Protein AF-A0A9D8F449-F1 (afdb_monomer_lite)

pLDDT: mean 89.24, std 9.9, range [49.12, 98.0]

Sequence (208 aa):
MRAPLDEYAIRKSAREATVVIRERRHVHLGNAKVTLFLAAVVYSVVALGDDPSAIAYGVGVAVFIALSVWHESVIRALVRARGAVAYYDQGAARIEDRWMRGEASGDRFRDRDHPYADDLDIFGPSSLFQLLSGCRTPMGEARLASWLLRASPVAEIRDRQATVAALRGYIDLRERIAVVNAGRRRSIDAVRLIEWAEQGGELPRIGR

Secondary structure (DSSP, 8-state):
---HHHHHHHHHHHHHHHHHHHHHHHHHHHHHHHHHHHHHHHHHHHGGGS---HHHHHHHHHHHHHHHHHHHHHHHHHHHHHHHHHHHHHHHHHHTT--SSSS---GGG--TTSTTTTTTT-SSTT-HHHHH---SSHHHHHHHHHHHHSPPPHHHHHHHHHHHHHHHT-HHHHHHHHTTTTT------HHHHHHHHHT---------

Foldseek 3Di:
DDDLLVVLVVVLVVLVVVLVVLVVVLVVLVVVLVVLVVVVVVLVVVCPVDPRDPVVVVVSVVVNVVSVVVSVVSVLSNLLSVLLNVVSVCVNCLVVVNQQPDFAQLPVLDDPPQPCCVVQQCGDRPHPLSSPDLDPAPVSSVVVSVCSSDPDDPVVVVVVVVVCVVCVPVVVVSSCNSSVCRVPPPRPPVVVVVCVVPVDDPDPPPDD

Structure (mmCIF, N/CA/C/O backbone):
data_AF-A0A9D8F449-F1
#
_entry.id   AF-A0A9D8F449-F1
#
loop_
_atom_site.group_PDB
_atom_site.id
_atom_site.type_symbol
_atom_site.label_atom_id
_atom_site.label_alt_id
_atom_site.label_comp_id
_atom_site.label_asym_id
_atom_site.label_entity_id
_atom_site.label_seq_id
_atom_site.pdbx_PDB_ins_code
_atom_site.Cartn_x
_atom_site.Cartn_y
_atom_site.Cartn_z
_atom_site.occupancy
_atom_site.B_iso_or_equiv
_atom_site.auth_seq_id
_atom_site.auth_comp_id
_atom_site.auth_asym_id
_atom_site.auth_atom_id
_atom_site.pdbx_PDB_model_num
ATOM 1 N N . MET A 1 1 ? -10.808 -24.039 7.128 1.00 62.22 1 MET A N 1
ATOM 2 C CA . MET A 1 1 ? -10.325 -22.690 6.747 1.00 62.22 1 MET A CA 1
ATOM 3 C C . MET A 1 1 ? -8.855 -22.632 7.146 1.00 62.22 1 MET A C 1
ATOM 5 O O . MET A 1 1 ? -8.571 -23.061 8.256 1.00 62.22 1 MET A O 1
ATOM 9 N N . ARG A 1 2 ? -7.927 -22.237 6.262 1.00 75.44 2 ARG A N 1
ATOM 10 C CA . ARG A 1 2 ? -6.497 -22.124 6.630 1.00 75.44 2 ARG A CA 1
ATOM 11 C C . ARG A 1 2 ? -6.311 -21.059 7.713 1.00 75.44 2 ARG A C 1
ATOM 13 O O . ARG A 1 2 ? -7.144 -20.150 7.805 1.00 75.44 2 ARG A O 1
ATOM 20 N N . ALA A 1 3 ? -5.250 -21.160 8.516 1.00 89.94 3 ALA A N 1
ATOM 21 C CA . ALA A 1 3 ? -4.934 -20.100 9.463 1.00 89.94 3 ALA A CA 1
ATOM 22 C C . ALA A 1 3 ? -4.642 -18.797 8.686 1.00 89.94 3 ALA A C 1
ATOM 24 O O . ALA A 1 3 ? -4.048 -18.851 7.605 1.00 89.94 3 ALA A O 1
ATOM 25 N N . PRO A 1 4 ? -5.063 -17.619 9.185 1.00 89.38 4 PRO A N 1
ATOM 26 C CA . PRO A 1 4 ? -4.864 -1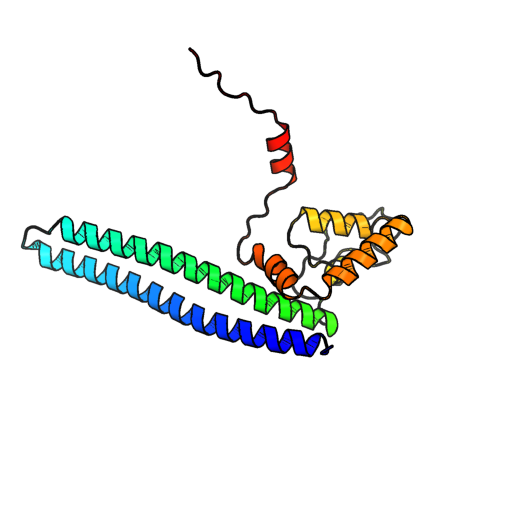6.357 8.470 1.00 89.38 4 PRO A CA 1
ATOM 27 C C . PRO A 1 4 ? -3.400 -16.065 8.116 1.00 89.38 4 PRO A C 1
ATOM 29 O O . PRO A 1 4 ? -3.138 -15.530 7.041 1.00 89.38 4 PRO A O 1
ATOM 32 N N . LEU A 1 5 ? -2.462 -16.447 8.990 1.00 93.69 5 LEU A N 1
ATOM 33 C CA . LEU A 1 5 ? -1.025 -16.274 8.765 1.00 93.69 5 LEU A CA 1
ATOM 34 C C . LEU A 1 5 ? -0.517 -17.113 7.588 1.00 93.69 5 LEU A C 1
ATOM 36 O O . LEU A 1 5 ? 0.197 -16.579 6.742 1.00 93.69 5 LEU A O 1
ATOM 40 N N . ASP A 1 6 ? -0.949 -18.371 7.467 1.00 95.12 6 ASP A N 1
ATOM 41 C CA . ASP A 1 6 ? -0.560 -19.238 6.346 1.00 95.12 6 ASP A CA 1
ATOM 42 C C . ASP A 1 6 ? -1.036 -18.658 5.009 1.00 95.12 6 ASP A C 1
ATOM 44 O O . ASP A 1 6 ? -0.290 -18.592 4.032 1.00 95.12 6 ASP A O 1
ATOM 48 N N . GLU A 1 7 ? -2.288 -18.193 4.968 1.00 94.44 7 GLU A N 1
ATOM 49 C CA . GLU A 1 7 ? -2.865 -17.584 3.769 1.00 94.44 7 GLU A CA 1
ATOM 50 C C . GLU A 1 7 ? -2.142 -16.278 3.398 1.00 94.44 7 GLU A C 1
ATOM 52 O O . GLU A 1 7 ? -1.886 -16.024 2.219 1.00 94.44 7 GLU A O 1
ATOM 57 N N . TYR A 1 8 ? -1.767 -15.460 4.388 1.00 94.94 8 TYR A N 1
ATOM 58 C CA . TYR A 1 8 ? -0.979 -14.247 4.156 1.00 94.94 8 TYR A CA 1
ATOM 59 C C . TYR A 1 8 ? 0.428 -14.574 3.654 1.00 94.94 8 TYR A C 1
ATOM 61 O O . TYR A 1 8 ? 0.877 -13.935 2.706 1.00 94.94 8 TYR A O 1
ATOM 69 N N . ALA A 1 9 ? 1.095 -15.585 4.213 1.00 96.19 9 ALA A N 1
ATOM 70 C CA . ALA A 1 9 ? 2.429 -16.005 3.789 1.00 96.19 9 ALA A CA 1
ATOM 71 C C . ALA A 1 9 ? 2.444 -16.506 2.334 1.00 96.19 9 ALA A C 1
ATOM 73 O O . ALA A 1 9 ? 3.289 -16.090 1.537 1.00 96.19 9 ALA A O 1
ATOM 74 N N . ILE A 1 10 ? 1.469 -17.340 1.953 1.00 96.31 10 ILE A N 1
ATOM 75 C CA . ILE A 1 10 ? 1.323 -17.847 0.577 1.00 96.31 10 ILE A CA 1
ATOM 76 C C . ILE A 1 10 ? 1.080 -16.698 -0.406 1.00 96.31 10 ILE A C 1
ATOM 78 O O . ILE A 1 10 ? 1.682 -16.636 -1.479 1.00 96.31 10 ILE A O 1
ATOM 82 N N . ARG A 1 11 ? 0.191 -15.765 -0.061 1.00 96.50 11 ARG A N 1
ATOM 83 C CA . ARG A 1 11 ? -0.127 -14.643 -0.950 1.00 96.50 11 ARG A CA 1
ATOM 84 C C . ARG A 1 11 ? 1.028 -13.658 -1.047 1.00 96.50 11 ARG A C 1
ATOM 86 O O . ARG A 1 11 ? 1.342 -13.210 -2.149 1.00 96.50 11 ARG A O 1
ATOM 93 N N . LYS A 1 12 ? 1.701 -13.370 0.068 1.00 97.06 12 LYS A N 1
ATOM 94 C CA . LYS A 1 12 ? 2.901 -12.534 0.101 1.00 97.06 12 LYS A CA 1
ATOM 95 C C . LYS A 1 12 ? 3.974 -13.081 -0.841 1.00 97.06 12 LYS A C 1
ATOM 97 O O . LYS A 1 12 ? 4.406 -12.341 -1.721 1.00 97.06 12 LYS A O 1
ATOM 102 N N . SER A 1 13 ? 4.323 -14.365 -0.741 1.00 97.31 13 SER A N 1
ATOM 103 C CA . SER A 1 13 ? 5.359 -14.966 -1.596 1.00 97.31 13 SER A CA 1
ATOM 104 C C . SER A 1 13 ? 5.002 -14.900 -3.089 1.00 97.31 13 SER A C 1
ATOM 106 O O . SER A 1 13 ? 5.844 -14.565 -3.926 1.00 97.31 13 SER A O 1
ATOM 108 N N . ALA A 1 14 ? 3.725 -15.090 -3.445 1.00 96.81 14 ALA A N 1
ATOM 109 C CA . ALA A 1 14 ? 3.250 -14.908 -4.819 1.00 96.81 14 ALA A CA 1
ATOM 110 C C . ALA A 1 14 ? 3.400 -13.452 -5.319 1.00 96.81 14 ALA A C 1
ATOM 112 O O . ALA A 1 14 ? 3.725 -13.205 -6.491 1.00 96.81 14 ALA A O 1
ATOM 113 N N . ARG A 1 15 ? 3.177 -12.459 -4.447 1.00 97.25 15 ARG A N 1
ATOM 114 C CA . ARG A 1 15 ? 3.379 -11.037 -4.774 1.00 97.25 15 ARG A CA 1
ATOM 115 C C . ARG A 1 15 ? 4.858 -10.667 -4.842 1.00 97.25 15 ARG A C 1
ATOM 117 O O . ARG A 1 15 ? 5.223 -9.931 -5.755 1.00 97.25 15 ARG A O 1
ATOM 124 N N . GLU A 1 16 ? 5.712 -11.227 -3.993 1.00 97.75 16 GLU A N 1
ATOM 125 C CA . GLU A 1 16 ? 7.171 -11.059 -4.062 1.00 97.75 16 GLU A CA 1
ATOM 126 C C . GLU A 1 16 ? 7.743 -11.597 -5.379 1.00 97.75 16 GLU A C 1
ATOM 128 O O . GLU A 1 16 ? 8.486 -10.891 -6.063 1.00 97.75 16 GLU A O 1
ATOM 133 N N . ALA A 1 17 ? 7.310 -12.783 -5.821 1.00 97.06 17 ALA A N 1
ATOM 134 C CA . ALA A 1 17 ? 7.678 -13.310 -7.136 1.00 97.06 17 ALA A CA 1
ATOM 135 C C . ALA A 1 17 ? 7.249 -12.361 -8.274 1.00 97.06 17 ALA A C 1
ATOM 137 O O . ALA A 1 17 ? 8.003 -12.105 -9.218 1.00 97.06 17 ALA A O 1
ATOM 138 N N . THR A 1 18 ? 6.056 -11.767 -8.157 1.00 95.88 18 THR A N 1
ATOM 139 C CA . THR A 1 18 ? 5.570 -10.760 -9.114 1.00 95.88 18 THR A CA 1
ATOM 140 C C . THR A 1 18 ? 6.437 -9.498 -9.100 1.00 95.88 18 THR A C 1
ATOM 142 O O . THR A 1 18 ? 6.738 -8.964 -10.169 1.00 95.88 18 THR A O 1
ATOM 145 N N . VAL A 1 19 ? 6.860 -9.025 -7.922 1.00 97.44 19 VAL A N 1
ATOM 146 C CA . VAL A 1 19 ? 7.774 -7.881 -7.774 1.00 97.44 19 VAL A CA 1
ATOM 147 C C . VAL A 1 19 ? 9.081 -8.154 -8.511 1.00 97.44 19 VAL A C 1
ATOM 149 O O . VAL A 1 19 ? 9.451 -7.354 -9.364 1.00 97.44 19 VAL A O 1
ATOM 152 N N . VAL A 1 20 ? 9.716 -9.309 -8.288 1.00 96.81 20 VAL A N 1
ATOM 153 C CA . VAL A 1 20 ? 10.984 -9.677 -8.947 1.00 96.81 20 VAL A CA 1
ATOM 154 C C . VAL A 1 20 ? 10.860 -9.656 -10.475 1.00 96.81 20 VAL A C 1
ATOM 156 O O . VAL A 1 20 ? 11.704 -9.080 -11.164 1.00 96.81 20 VAL A O 1
ATOM 159 N N . ILE A 1 21 ? 9.787 -10.233 -11.028 1.00 95.06 21 ILE A N 1
ATOM 160 C CA . ILE A 1 21 ? 9.551 -10.248 -12.482 1.00 95.06 21 ILE A CA 1
ATOM 161 C C . ILE A 1 21 ? 9.372 -8.823 -13.029 1.00 95.06 21 ILE A C 1
ATOM 163 O O . ILE A 1 21 ? 9.884 -8.489 -14.101 1.00 95.06 21 ILE A O 1
ATOM 167 N N . ARG A 1 22 ? 8.625 -7.971 -12.318 1.00 94.31 22 ARG A N 1
ATOM 168 C CA . ARG A 1 22 ? 8.344 -6.593 -12.748 1.00 94.31 22 ARG A CA 1
ATOM 169 C C . ARG A 1 22 ? 9.559 -5.681 -12.597 1.00 94.31 22 ARG A C 1
ATOM 171 O O . ARG A 1 22 ? 9.743 -4.827 -13.459 1.00 94.31 22 ARG A O 1
ATOM 178 N N . GLU A 1 23 ? 10.401 -5.908 -11.592 1.00 95.00 23 GLU A N 1
ATOM 179 C CA . GLU A 1 23 ? 11.671 -5.204 -11.396 1.00 95.00 23 GLU A CA 1
ATOM 180 C C . GLU A 1 23 ? 12.586 -5.383 -12.606 1.00 95.00 23 GLU A C 1
ATOM 182 O O . GLU A 1 23 ? 13.039 -4.409 -13.202 1.00 95.00 23 GLU A O 1
ATOM 187 N N . ARG A 1 24 ? 12.779 -6.636 -13.045 1.00 93.56 24 ARG A N 1
ATOM 188 C CA . ARG A 1 24 ? 13.608 -6.944 -14.219 1.00 93.56 24 ARG A CA 1
ATOM 189 C C . ARG A 1 24 ? 13.093 -6.226 -15.462 1.00 93.56 24 ARG A C 1
ATOM 191 O O . ARG A 1 24 ? 13.864 -5.597 -16.179 1.00 93.56 24 ARG A O 1
ATOM 198 N N . ARG A 1 25 ? 11.776 -6.258 -15.700 1.00 91.62 25 ARG A N 1
ATOM 199 C CA . ARG A 1 25 ? 11.156 -5.540 -16.829 1.00 91.62 25 ARG A CA 1
ATOM 200 C C . ARG A 1 25 ? 11.350 -4.028 -16.729 1.00 91.62 25 ARG A C 1
ATOM 202 O O . ARG A 1 25 ? 11.620 -3.395 -17.742 1.00 91.62 25 ARG A O 1
ATOM 209 N N . HIS A 1 26 ? 11.218 -3.455 -15.533 1.00 92.81 26 HIS A N 1
ATOM 210 C CA . HIS A 1 26 ? 11.452 -2.032 -15.295 1.00 92.81 26 HIS A CA 1
ATOM 211 C C . HIS A 1 26 ? 12.893 -1.629 -15.645 1.00 92.81 26 HIS A C 1
ATOM 213 O O . HIS A 1 26 ? 13.077 -0.634 -16.347 1.00 92.81 26 HIS A O 1
ATOM 219 N N . VAL A 1 27 ? 13.884 -2.426 -15.229 1.00 92.06 27 VAL A N 1
ATOM 220 C CA . VAL A 1 27 ? 15.307 -2.199 -15.535 1.00 92.06 27 VAL A CA 1
ATOM 221 C C . VAL A 1 27 ? 15.585 -2.349 -17.031 1.00 92.06 27 VAL A C 1
ATOM 223 O O . VAL A 1 27 ? 16.178 -1.459 -17.632 1.00 92.06 27 VAL A O 1
ATOM 226 N N . HIS A 1 28 ? 15.110 -3.424 -17.669 1.00 92.56 28 HIS A N 1
ATOM 227 C CA . HIS A 1 28 ? 15.323 -3.633 -19.105 1.00 92.56 28 HIS A CA 1
ATOM 228 C C . HIS A 1 28 ? 14.689 -2.530 -19.963 1.00 92.56 28 HIS A C 1
ATOM 230 O O . HIS A 1 28 ? 15.323 -2.063 -20.905 1.00 92.56 28 HIS A O 1
ATOM 236 N N . LEU A 1 29 ? 13.477 -2.070 -19.628 1.00 92.81 29 LEU A N 1
ATOM 237 C CA . LEU A 1 29 ? 12.836 -0.953 -20.332 1.00 92.81 29 LEU A CA 1
ATOM 238 C C . LEU A 1 29 ? 13.575 0.372 -20.106 1.00 92.81 29 LEU A C 1
ATOM 240 O O . LEU A 1 29 ? 13.698 1.160 -21.040 1.00 92.81 29 LEU A O 1
ATOM 244 N N . GLY A 1 30 ? 14.100 0.602 -18.899 1.00 89.38 30 GLY A N 1
ATOM 245 C CA . GLY A 1 30 ? 14.966 1.748 -18.616 1.00 89.38 30 GLY A CA 1
ATOM 246 C C . GLY A 1 30 ? 16.225 1.733 -19.485 1.00 89.38 30 GLY A C 1
ATOM 247 O O . GLY A 1 30 ? 16.484 2.696 -20.206 1.00 89.38 30 GLY A O 1
ATOM 248 N N . ASN A 1 31 ? 16.946 0.610 -19.496 1.00 93.50 31 ASN A N 1
ATOM 249 C CA . ASN A 1 31 ? 18.155 0.438 -20.303 1.00 93.50 31 ASN A CA 1
ATOM 250 C C . ASN A 1 31 ? 17.866 0.578 -21.804 1.00 93.50 31 ASN A C 1
ATOM 252 O O . ASN A 1 31 ? 18.611 1.263 -22.493 1.00 93.50 31 ASN A O 1
ATOM 256 N N . ALA A 1 32 ? 16.757 0.021 -22.305 1.00 94.00 32 ALA A N 1
ATOM 257 C CA . ALA A 1 32 ? 16.363 0.154 -23.709 1.00 94.00 32 ALA A CA 1
ATOM 258 C C . ALA A 1 32 ? 16.177 1.621 -24.132 1.00 94.00 32 ALA A C 1
ATOM 260 O O . ALA A 1 32 ? 16.597 2.007 -25.221 1.00 94.00 32 ALA A O 1
ATOM 261 N N . LYS A 1 33 ? 15.600 2.464 -23.263 1.00 91.81 33 LYS A N 1
ATOM 262 C CA . LYS A 1 33 ? 15.471 3.906 -23.526 1.00 91.81 33 LYS A CA 1
ATOM 263 C C . LYS A 1 33 ? 16.825 4.614 -23.556 1.00 91.81 33 LYS A C 1
ATOM 265 O O . LYS A 1 33 ? 17.023 5.479 -24.403 1.00 91.81 33 LYS A O 1
ATOM 270 N N . VAL A 1 34 ? 17.745 4.250 -22.660 1.00 93.56 34 VAL A N 1
ATOM 271 C CA . VAL A 1 34 ? 19.113 4.797 -22.648 1.00 93.56 34 VAL A CA 1
ATOM 272 C C . VAL A 1 34 ? 19.860 4.393 -23.917 1.00 93.56 34 VAL A C 1
ATOM 274 O O . VAL A 1 34 ? 20.437 5.250 -24.576 1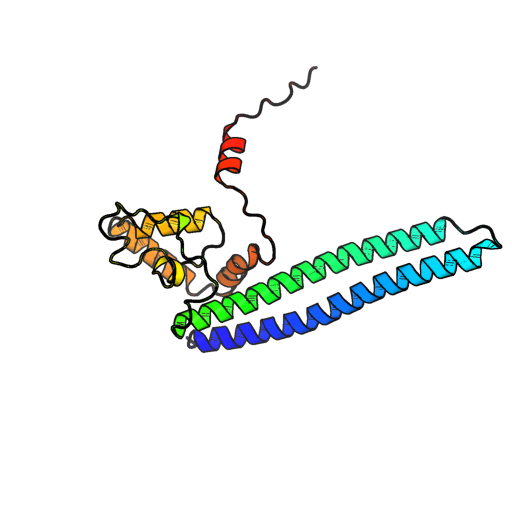.00 93.56 34 VAL A O 1
ATOM 277 N N . THR A 1 35 ? 19.791 3.120 -24.315 1.00 95.56 35 THR A N 1
ATOM 278 C CA . THR A 1 35 ? 20.391 2.637 -25.566 1.00 95.56 35 THR A CA 1
ATOM 279 C C . THR A 1 35 ? 19.818 3.362 -26.781 1.00 95.56 35 THR A C 1
ATOM 281 O O . THR A 1 35 ? 20.584 3.781 -27.641 1.00 95.56 35 THR A O 1
ATOM 284 N N . LEU A 1 36 ? 18.497 3.571 -26.839 1.00 94.69 36 LEU A N 1
ATOM 285 C CA . LEU A 1 36 ? 17.857 4.322 -27.922 1.00 94.69 36 LEU A CA 1
ATOM 286 C C . LEU A 1 36 ? 18.338 5.780 -27.975 1.00 94.69 36 LEU A C 1
ATOM 288 O O . LEU A 1 36 ? 18.607 6.294 -29.056 1.00 94.69 36 LEU A O 1
ATOM 292 N N . PHE A 1 37 ? 18.479 6.432 -26.819 1.00 93.44 37 PHE A N 1
ATOM 293 C CA . PHE A 1 37 ? 19.005 7.794 -26.739 1.00 93.44 37 PHE A CA 1
ATOM 294 C C . PHE A 1 37 ? 20.462 7.871 -27.216 1.00 93.44 37 PHE A C 1
ATOM 296 O O . PHE A 1 37 ? 20.794 8.720 -28.037 1.00 93.44 37 PHE A O 1
ATOM 303 N N . LEU A 1 38 ? 21.320 6.950 -26.767 1.00 95.94 38 LEU A N 1
ATOM 304 C CA . LEU A 1 38 ? 22.715 6.881 -27.212 1.00 95.94 38 LEU A CA 1
ATOM 305 C C . LEU A 1 38 ? 22.821 6.597 -28.716 1.00 95.94 38 LEU A C 1
ATOM 307 O O . LEU A 1 38 ? 23.616 7.234 -29.399 1.00 95.94 38 LEU A O 1
ATOM 311 N N . ALA A 1 39 ? 21.992 5.695 -29.245 1.00 94.31 39 ALA A N 1
ATOM 312 C CA . ALA A 1 39 ? 21.936 5.409 -30.675 1.00 94.31 39 ALA A CA 1
ATOM 313 C C . ALA A 1 39 ? 21.515 6.642 -31.490 1.00 94.31 39 ALA A C 1
ATOM 315 O O . ALA A 1 39 ? 22.101 6.904 -32.538 1.00 94.31 39 ALA A O 1
ATOM 316 N N . ALA A 1 40 ? 20.554 7.430 -30.992 1.00 92.19 40 ALA A N 1
ATOM 317 C CA . ALA A 1 40 ? 20.154 8.684 -31.625 1.00 92.19 40 ALA A CA 1
ATOM 318 C C . ALA A 1 40 ? 21.306 9.703 -31.654 1.00 92.19 40 ALA A C 1
ATOM 320 O O . ALA A 1 40 ? 21.538 10.310 -32.692 1.00 92.19 40 ALA A O 1
ATOM 321 N N . VAL A 1 41 ? 22.072 9.835 -30.564 1.00 93.56 41 VAL A N 1
ATOM 322 C CA . VAL A 1 41 ? 23.255 10.717 -30.514 1.00 93.56 41 VAL A CA 1
ATOM 323 C C . VAL A 1 41 ? 24.330 10.269 -31.507 1.00 93.56 41 VAL A C 1
ATOM 325 O O . VAL A 1 41 ? 24.857 11.095 -32.247 1.00 93.56 41 VAL A O 1
ATOM 328 N N . VAL A 1 42 ? 24.638 8.969 -31.562 1.00 93.62 42 VAL A N 1
ATOM 329 C CA . VAL A 1 42 ? 25.615 8.422 -32.521 1.00 93.62 42 VAL A CA 1
ATOM 330 C C . VAL A 1 42 ? 25.164 8.677 -33.959 1.00 93.62 42 VAL A C 1
ATOM 332 O O . VAL A 1 42 ? 25.965 9.137 -34.770 1.00 93.62 42 VAL A O 1
ATOM 335 N N . TYR A 1 43 ? 23.884 8.440 -34.265 1.00 91.44 43 TYR A N 1
ATOM 336 C CA . TYR A 1 43 ? 23.310 8.745 -35.575 1.00 91.44 43 TYR A CA 1
ATOM 337 C C . TYR A 1 43 ? 23.469 10.227 -35.930 1.00 91.44 43 TYR A C 1
ATOM 339 O O . TYR A 1 43 ? 23.928 10.537 -37.026 1.00 91.44 43 TYR A O 1
ATOM 347 N N . SER A 1 44 ? 23.167 11.136 -34.996 1.00 87.81 44 SER A N 1
ATOM 348 C CA . SER A 1 44 ? 23.341 12.575 -35.204 1.00 87.81 44 SER A CA 1
ATOM 349 C C . SER A 1 44 ? 24.788 12.957 -35.512 1.00 87.81 44 SER A C 1
ATOM 351 O O . SER A 1 44 ? 24.996 13.775 -36.395 1.00 87.81 44 SER A O 1
ATOM 353 N N . VAL A 1 45 ? 25.777 12.368 -34.825 1.00 90.75 45 VAL A N 1
ATOM 354 C CA . VAL A 1 45 ? 27.206 12.656 -35.055 1.00 90.75 45 VAL A CA 1
ATOM 355 C C . VAL A 1 45 ? 27.676 12.145 -36.417 1.00 90.75 45 VAL A C 1
ATOM 357 O O . VAL A 1 45 ? 28.365 12.868 -37.128 1.00 90.75 45 VAL A O 1
ATOM 360 N N . VAL A 1 46 ? 27.300 10.919 -36.796 1.00 89.56 46 VAL A N 1
ATOM 361 C CA . VAL A 1 46 ? 27.672 10.339 -38.101 1.00 89.56 46 VAL A CA 1
ATOM 362 C C . VAL A 1 46 ? 27.028 11.117 -39.247 1.00 89.56 46 VAL A C 1
ATOM 364 O O . VAL A 1 46 ? 27.673 11.365 -40.260 1.00 89.56 46 VAL A O 1
ATOM 367 N N . ALA A 1 47 ? 25.784 11.556 -39.064 1.00 88.00 47 ALA A N 1
ATOM 368 C CA . ALA A 1 47 ? 25.051 12.311 -40.067 1.00 88.00 47 ALA A CA 1
ATOM 369 C C . ALA A 1 47 ? 25.479 13.786 -40.177 1.00 88.00 47 ALA A C 1
ATOM 371 O O . ALA A 1 47 ? 24.918 14.489 -40.999 1.00 88.00 47 ALA A O 1
ATOM 372 N N . LEU A 1 48 ? 26.459 14.282 -39.404 1.00 82.38 48 LEU A N 1
ATOM 373 C CA . LEU A 1 48 ? 26.964 15.661 -39.557 1.00 82.38 48 LEU A CA 1
ATOM 374 C C . LEU A 1 48 ? 27.619 15.920 -40.927 1.00 82.38 48 LEU A C 1
ATOM 376 O O . LEU A 1 48 ? 27.784 17.078 -41.303 1.00 82.38 48 LEU A O 1
ATOM 380 N N . GLY A 1 49 ? 28.022 14.863 -41.642 1.00 79.12 49 GLY A N 1
ATOM 381 C CA . GLY A 1 49 ? 28.584 14.943 -42.994 1.00 79.12 49 GLY A CA 1
ATOM 382 C C . GLY A 1 49 ? 27.570 14.778 -44.134 1.00 79.12 49 GLY A C 1
ATOM 383 O O . GLY A 1 49 ? 27.946 14.999 -45.279 1.00 79.12 49 GLY A O 1
ATOM 384 N N . ASP A 1 50 ? 26.320 14.419 -43.826 1.00 82.31 50 ASP A N 1
ATOM 385 C CA . ASP A 1 50 ? 25.232 14.141 -44.777 1.00 82.31 50 ASP A CA 1
ATOM 386 C C . ASP A 1 50 ? 23.964 14.936 -44.386 1.00 82.31 50 ASP A C 1
ATOM 388 O O . ASP A 1 50 ? 23.940 15.615 -43.363 1.00 82.31 50 ASP A O 1
ATOM 392 N N . ASP A 1 51 ? 22.877 14.847 -45.164 1.00 81.38 51 ASP A N 1
ATOM 393 C CA . ASP A 1 51 ? 21.566 15.377 -44.752 1.00 81.38 51 ASP A CA 1
ATOM 394 C C . ASP A 1 51 ? 20.837 14.365 -43.840 1.00 81.38 51 ASP A C 1
ATOM 396 O O . ASP A 1 51 ? 20.393 13.306 -44.306 1.00 81.38 51 ASP A O 1
ATOM 400 N N . PRO A 1 52 ? 20.673 14.641 -42.530 1.00 82.00 52 PRO A N 1
ATOM 401 C CA . PRO A 1 52 ? 20.045 13.697 -41.617 1.00 82.00 52 PRO A CA 1
ATOM 402 C C . PRO A 1 52 ? 18.549 13.533 -41.911 1.00 82.00 52 PRO A C 1
ATOM 404 O O . PRO A 1 52 ? 17.795 14.496 -42.066 1.00 82.00 52 PRO A O 1
ATOM 407 N N . SER A 1 53 ? 18.075 12.287 -41.916 1.00 88.38 53 SER A N 1
ATOM 408 C CA . SER A 1 53 ? 16.686 11.997 -42.276 1.00 88.38 53 SER A CA 1
ATOM 409 C C . SER A 1 53 ? 15.706 12.364 -41.151 1.00 88.38 53 SER A C 1
ATOM 411 O O . SER A 1 53 ? 15.737 11.808 -40.049 1.00 88.38 53 SER A O 1
ATOM 413 N N . ALA A 1 54 ? 14.762 13.263 -41.442 1.00 88.94 54 ALA A N 1
ATOM 414 C CA . ALA A 1 54 ? 13.705 13.645 -40.498 1.00 88.94 54 ALA A CA 1
ATOM 415 C C . ALA A 1 54 ? 12.821 12.449 -40.085 1.00 88.94 54 ALA A C 1
ATOM 417 O O . ALA A 1 54 ? 12.353 12.372 -38.947 1.00 88.94 54 ALA A O 1
ATOM 418 N N . ILE A 1 55 ? 12.635 11.481 -40.991 1.00 91.56 55 ILE A N 1
ATOM 419 C CA . ILE A 1 55 ? 11.858 10.260 -40.737 1.00 91.56 55 ILE A CA 1
ATOM 420 C C . ILE A 1 55 ? 12.525 9.400 -39.653 1.00 91.56 55 ILE A C 1
ATOM 422 O O . ILE A 1 55 ? 11.822 8.914 -38.767 1.00 91.56 55 ILE A O 1
ATOM 426 N N . ALA A 1 56 ? 13.856 9.242 -39.660 1.00 90.06 5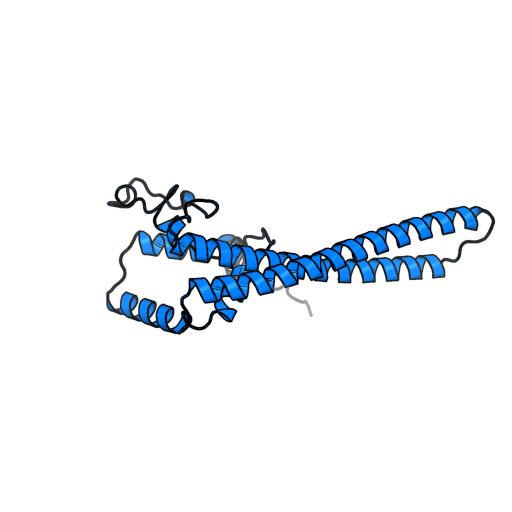6 ALA A N 1
ATOM 427 C CA . ALA A 1 56 ? 14.549 8.446 -38.643 1.00 90.06 56 ALA A CA 1
ATOM 428 C C . ALA A 1 56 ? 14.384 9.040 -37.238 1.00 90.06 56 ALA A C 1
ATOM 430 O O . ALA A 1 56 ? 14.088 8.305 -36.292 1.00 90.06 56 ALA A O 1
ATOM 431 N N . TYR A 1 57 ? 14.488 10.366 -37.100 1.00 91.50 57 TYR A N 1
ATOM 432 C CA . TYR A 1 57 ? 14.203 11.034 -35.828 1.00 91.50 57 TYR A CA 1
ATOM 433 C C . TYR A 1 57 ? 12.744 10.856 -35.405 1.00 91.50 57 TYR A C 1
ATOM 435 O O . TYR A 1 57 ? 12.484 10.534 -34.245 1.00 91.50 57 TYR A O 1
ATOM 443 N N . GLY A 1 58 ? 11.795 10.994 -36.338 1.00 93.25 58 GLY A N 1
ATOM 444 C CA . GLY A 1 58 ? 10.375 10.762 -36.071 1.00 93.25 58 GLY A CA 1
ATOM 445 C C . GLY A 1 58 ? 10.096 9.353 -35.537 1.00 93.25 58 GLY A C 1
ATOM 446 O O . GLY A 1 58 ? 9.416 9.198 -34.521 1.00 93.25 58 GLY A O 1
ATOM 447 N N . VAL A 1 59 ? 10.683 8.326 -36.160 1.00 95.31 59 VAL A N 1
ATOM 448 C CA . VAL A 1 59 ? 10.583 6.930 -35.700 1.00 95.31 59 VAL A CA 1
ATOM 449 C C . VAL A 1 59 ? 11.228 6.756 -34.325 1.00 95.31 59 VAL A C 1
ATOM 451 O O . VAL A 1 59 ? 10.615 6.162 -33.439 1.00 95.31 59 VAL A O 1
ATOM 454 N N . GLY A 1 60 ? 12.425 7.308 -34.103 1.00 94.19 60 GLY A N 1
ATOM 455 C CA . GLY A 1 60 ? 13.107 7.243 -32.809 1.00 94.19 60 GLY A CA 1
ATOM 456 C C . GLY A 1 60 ? 12.277 7.855 -31.677 1.00 94.19 60 GLY A C 1
ATOM 457 O O . GLY A 1 60 ? 12.108 7.234 -30.625 1.00 94.19 60 GLY A O 1
ATOM 458 N N . VAL A 1 61 ? 11.681 9.027 -31.914 1.00 94.94 61 VAL A N 1
ATOM 459 C CA . VAL A 1 61 ? 10.770 9.685 -30.966 1.00 94.94 61 VAL A CA 1
ATOM 460 C C . VAL A 1 61 ? 9.528 8.829 -30.714 1.00 94.94 61 VAL A C 1
ATOM 462 O O . VAL A 1 61 ? 9.159 8.621 -29.557 1.00 94.94 61 VAL A O 1
ATOM 465 N N . ALA A 1 62 ? 8.906 8.27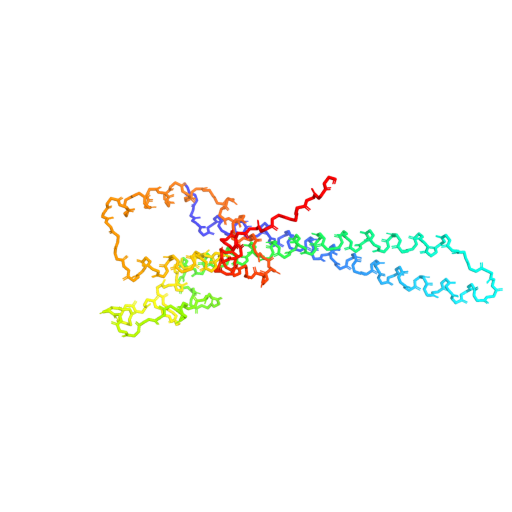6 -31.759 1.00 96.12 62 ALA A N 1
ATOM 466 C CA . ALA A 1 62 ? 7.731 7.416 -31.614 1.00 96.12 62 ALA A CA 1
ATOM 467 C C . ALA A 1 62 ? 8.033 6.160 -30.776 1.00 96.12 62 ALA A C 1
ATOM 469 O O . ALA A 1 62 ? 7.287 5.836 -29.847 1.00 96.12 62 ALA A O 1
ATOM 470 N N . VAL A 1 63 ? 9.162 5.491 -31.038 1.00 96.25 63 VAL A N 1
ATOM 471 C CA . VAL A 1 63 ? 9.625 4.335 -30.253 1.00 96.25 63 VAL A CA 1
ATOM 472 C C . VAL A 1 63 ? 9.908 4.742 -28.807 1.00 96.25 63 VAL A C 1
ATOM 474 O O . VAL A 1 63 ? 9.491 4.045 -27.880 1.00 96.25 63 VAL A O 1
ATOM 477 N N . PHE A 1 64 ? 10.553 5.889 -28.580 1.00 94.56 64 PHE A N 1
ATOM 478 C CA . PHE A 1 64 ? 10.823 6.390 -27.233 1.00 94.56 64 PHE A CA 1
ATOM 479 C C . PHE A 1 64 ? 9.534 6.661 -26.444 1.00 94.56 64 PHE A C 1
ATOM 481 O O . PHE A 1 64 ? 9.443 6.304 -25.263 1.00 94.56 64 PHE A O 1
ATOM 488 N N . ILE A 1 65 ? 8.523 7.261 -27.078 1.00 95.94 65 ILE A N 1
ATOM 489 C CA . ILE A 1 65 ? 7.211 7.502 -26.465 1.00 95.94 65 ILE A CA 1
ATOM 490 C C . ILE A 1 65 ? 6.534 6.169 -26.131 1.00 95.94 65 ILE A C 1
ATOM 492 O O . ILE A 1 65 ? 6.102 5.980 -24.992 1.00 95.94 65 ILE A O 1
ATOM 496 N N . ALA A 1 66 ? 6.501 5.218 -27.069 1.00 95.88 66 ALA A N 1
ATOM 497 C CA . ALA A 1 66 ? 5.913 3.898 -26.846 1.00 95.88 66 ALA A CA 1
ATOM 498 C C . ALA A 1 66 ? 6.583 3.161 -25.670 1.00 95.88 66 ALA A C 1
ATOM 500 O O . ALA A 1 66 ? 5.898 2.681 -24.761 1.00 95.88 66 ALA A O 1
ATOM 501 N N . LEU A 1 67 ? 7.922 3.150 -25.627 1.00 94.94 67 LEU A N 1
ATOM 502 C CA . LEU A 1 67 ? 8.691 2.596 -24.509 1.00 94.94 67 LEU A CA 1
ATOM 503 C C . LEU A 1 67 ? 8.381 3.313 -23.193 1.00 94.94 67 LEU A C 1
ATOM 505 O O . LEU A 1 67 ? 8.245 2.659 -22.162 1.00 94.94 67 LEU A O 1
ATOM 509 N N . SER A 1 68 ? 8.233 4.639 -23.210 1.00 93.00 68 SER A N 1
ATOM 510 C CA . SER A 1 68 ? 7.912 5.432 -22.018 1.00 93.00 68 SER A CA 1
ATOM 511 C C . SER A 1 68 ? 6.532 5.093 -21.455 1.00 93.00 68 SER A C 1
ATOM 513 O O . SER A 1 68 ? 6.405 4.855 -20.255 1.00 93.00 68 SER A O 1
ATOM 515 N N . VAL A 1 69 ? 5.507 5.011 -22.307 1.00 95.00 69 VAL A N 1
ATOM 516 C CA . VAL A 1 69 ? 4.143 4.645 -21.895 1.00 95.00 69 VAL A CA 1
ATOM 517 C C . VAL A 1 69 ? 4.107 3.217 -21.345 1.00 95.00 69 VAL A C 1
ATOM 519 O O . VAL A 1 69 ? 3.486 2.962 -20.305 1.00 95.00 69 VAL A O 1
ATOM 522 N N . TRP A 1 70 ? 4.811 2.285 -21.995 1.00 94.75 70 TRP A N 1
ATOM 523 C CA . TRP A 1 70 ? 4.914 0.913 -21.508 1.00 94.75 70 TRP A CA 1
ATOM 524 C C . TRP A 1 70 ? 5.645 0.846 -20.162 1.00 94.75 70 TRP A C 1
ATOM 526 O O . TRP A 1 70 ? 5.139 0.230 -19.219 1.00 94.75 70 TRP A O 1
ATOM 536 N N . HIS A 1 71 ? 6.781 1.530 -20.024 1.00 94.62 71 HIS A N 1
ATOM 537 C CA . HIS A 1 71 ? 7.561 1.590 -18.786 1.00 94.62 71 HIS A CA 1
ATOM 538 C C . HIS A 1 71 ? 6.734 2.104 -17.610 1.00 94.62 71 HIS A C 1
ATOM 540 O O . HIS A 1 71 ? 6.719 1.473 -16.555 1.00 94.62 71 HIS A O 1
ATOM 546 N N . GLU A 1 72 ? 5.953 3.160 -17.823 1.00 92.25 72 GLU A N 1
ATOM 547 C CA . GLU A 1 72 ? 5.059 3.747 -16.820 1.00 92.25 72 GLU A CA 1
ATOM 548 C C . GLU A 1 72 ? 3.994 2.728 -16.363 1.00 92.25 72 GLU A C 1
ATOM 550 O O . GLU A 1 72 ? 3.701 2.581 -15.176 1.00 92.25 72 GLU A O 1
ATOM 555 N N . SER A 1 73 ? 3.457 1.917 -17.281 1.00 92.25 73 SER A N 1
ATOM 556 C CA . SER A 1 73 ? 2.530 0.835 -16.913 1.00 92.25 73 SER A CA 1
ATOM 557 C C . SER A 1 73 ? 3.195 -0.284 -16.094 1.00 92.25 73 SER A C 1
ATOM 559 O O . SER A 1 73 ? 2.574 -0.824 -15.171 1.00 92.25 73 SER A O 1
ATOM 561 N N . VAL A 1 74 ? 4.462 -0.611 -16.386 1.00 94.50 74 VAL A N 1
ATOM 562 C CA . VAL A 1 74 ? 5.255 -1.586 -15.622 1.00 94.50 74 VAL A CA 1
ATOM 563 C C . VAL A 1 74 ? 5.567 -1.050 -14.229 1.00 94.50 74 VAL A C 1
ATOM 565 O O . VAL A 1 74 ? 5.376 -1.787 -13.263 1.00 94.50 74 VAL A O 1
ATOM 568 N N . ILE A 1 75 ? 5.947 0.225 -14.109 1.00 93.25 75 ILE A N 1
ATOM 569 C CA . ILE A 1 75 ? 6.185 0.903 -12.827 1.00 93.25 75 ILE A CA 1
ATOM 570 C C . ILE A 1 75 ? 4.920 0.870 -11.971 1.00 93.25 75 ILE A C 1
ATOM 572 O O . ILE A 1 75 ? 4.962 0.418 -10.828 1.00 93.25 75 ILE A O 1
ATOM 576 N N . ARG A 1 76 ? 3.760 1.245 -12.524 1.00 92.31 76 ARG A N 1
ATOM 577 C CA . ARG A 1 76 ? 2.484 1.175 -11.790 1.00 92.31 76 ARG A CA 1
ATOM 578 C C . ARG A 1 76 ? 2.144 -0.240 -11.327 1.00 92.31 76 ARG A C 1
ATOM 580 O O . ARG A 1 76 ? 1.621 -0.428 -10.231 1.00 92.31 76 ARG A O 1
ATOM 587 N N . ALA A 1 77 ? 2.412 -1.252 -12.151 1.00 93.12 77 ALA A N 1
ATOM 588 C CA . ALA A 1 77 ? 2.202 -2.645 -11.765 1.00 93.12 77 ALA A CA 1
ATOM 589 C C . ALA A 1 77 ? 3.161 -3.087 -10.647 1.00 93.12 77 ALA A C 1
ATOM 591 O O . ALA A 1 77 ? 2.720 -3.742 -9.704 1.00 93.12 77 ALA A O 1
ATOM 592 N N . LEU A 1 78 ? 4.434 -2.695 -10.727 1.00 95.31 78 LEU A N 1
ATOM 593 C CA . LEU A 1 78 ? 5.453 -2.966 -9.716 1.00 95.31 78 LEU A CA 1
ATOM 594 C C . LEU A 1 78 ? 5.093 -2.331 -8.369 1.00 95.31 78 LEU A C 1
ATOM 596 O O . LEU A 1 78 ? 5.097 -3.004 -7.343 1.00 95.31 78 LEU A O 1
ATOM 600 N N . VAL A 1 79 ? 4.715 -1.054 -8.382 1.00 94.62 79 VAL A N 1
ATOM 601 C CA . VAL A 1 79 ? 4.286 -0.310 -7.194 1.00 94.62 79 VAL A CA 1
ATOM 602 C C . VAL A 1 79 ? 3.083 -0.976 -6.521 1.00 94.62 79 VAL A C 1
ATOM 604 O O . VAL A 1 79 ? 3.086 -1.146 -5.304 1.00 94.62 79 VAL A O 1
ATOM 607 N N . ARG A 1 80 ? 2.076 -1.412 -7.292 1.00 94.44 80 ARG A N 1
ATOM 608 C CA . ARG A 1 80 ? 0.928 -2.157 -6.744 1.00 94.44 80 ARG A CA 1
ATOM 609 C C . ARG A 1 80 ? 1.337 -3.499 -6.140 1.00 94.44 80 ARG A C 1
ATOM 611 O O . ARG A 1 80 ? 0.843 -3.842 -5.073 1.00 94.44 80 ARG A O 1
ATOM 618 N N . ALA A 1 81 ? 2.245 -4.232 -6.785 1.00 95.75 81 ALA A N 1
ATOM 619 C CA . ALA A 1 81 ? 2.743 -5.505 -6.264 1.00 95.75 81 ALA A CA 1
ATOM 620 C C . ALA A 1 81 ? 3.507 -5.316 -4.942 1.00 95.75 81 ALA A C 1
ATOM 622 O O . ALA A 1 81 ? 3.236 -6.027 -3.980 1.00 95.75 81 ALA A O 1
ATOM 623 N N . ARG A 1 82 ? 4.376 -4.300 -4.853 1.00 96.00 82 ARG A N 1
ATOM 624 C CA . ARG A 1 82 ? 5.056 -3.919 -3.602 1.00 96.00 82 ARG A CA 1
ATOM 625 C C . ARG A 1 82 ? 4.062 -3.499 -2.516 1.00 96.00 82 ARG A C 1
ATOM 627 O O . ARG A 1 82 ? 4.201 -3.909 -1.370 1.00 96.00 82 ARG A O 1
ATOM 634 N N . GLY A 1 83 ? 3.032 -2.734 -2.883 1.00 94.38 83 GLY A N 1
ATOM 635 C CA . GLY A 1 83 ? 1.943 -2.376 -1.974 1.00 94.38 83 GLY A CA 1
ATOM 636 C C . GLY A 1 83 ? 1.198 -3.596 -1.424 1.00 94.38 83 GLY A C 1
ATOM 637 O O . GLY A 1 83 ? 0.841 -3.605 -0.251 1.00 94.38 83 GLY A O 1
ATOM 638 N N . ALA A 1 84 ? 1.002 -4.639 -2.238 1.00 96.38 84 ALA A N 1
ATOM 639 C CA . ALA A 1 84 ? 0.367 -5.883 -1.799 1.00 96.38 84 ALA A CA 1
ATOM 640 C C . ALA A 1 84 ? 1.254 -6.664 -0.817 1.00 96.38 84 ALA A C 1
ATOM 642 O O . ALA A 1 84 ? 0.750 -7.159 0.188 1.00 96.38 84 ALA A O 1
ATOM 643 N N . VAL A 1 85 ? 2.568 -6.728 -1.067 1.00 96.75 85 VAL A N 1
ATOM 644 C CA . VAL A 1 85 ? 3.537 -7.312 -0.118 1.00 96.75 85 VAL A CA 1
ATOM 645 C C . VAL A 1 85 ? 3.460 -6.584 1.226 1.00 96.75 85 VAL A C 1
ATOM 647 O O . VAL A 1 85 ? 3.208 -7.219 2.247 1.00 96.75 85 VAL A O 1
ATOM 650 N N . ALA A 1 86 ? 3.548 -5.249 1.213 1.00 93.38 86 ALA A N 1
ATOM 651 C CA . ALA A 1 86 ? 3.455 -4.434 2.423 1.00 93.38 86 ALA A CA 1
ATOM 652 C C . ALA A 1 86 ? 2.118 -4.621 3.166 1.00 93.38 86 ALA A C 1
ATOM 654 O O . ALA A 1 86 ? 2.097 -4.659 4.393 1.00 93.38 86 ALA A O 1
ATOM 655 N N . TYR A 1 87 ? 1.005 -4.777 2.441 1.00 93.88 87 TYR A N 1
ATOM 656 C CA . TYR A 1 87 ? -0.305 -5.053 3.037 1.00 93.88 87 TYR A CA 1
ATOM 657 C C . TYR A 1 87 ? -0.328 -6.371 3.828 1.00 93.88 87 TYR A C 1
ATOM 659 O O . TYR A 1 87 ? -0.874 -6.405 4.934 1.00 93.88 87 TYR A O 1
ATOM 667 N N . TYR A 1 88 ? 0.262 -7.444 3.291 1.00 95.44 88 TYR A N 1
ATOM 668 C CA . TYR A 1 88 ? 0.340 -8.723 4.003 1.00 95.44 88 TYR A CA 1
ATOM 669 C C . TYR A 1 88 ? 1.331 -8.686 5.162 1.00 95.44 88 TYR A C 1
ATOM 671 O O . TYR A 1 88 ? 1.020 -9.239 6.214 1.00 95.44 88 TYR A O 1
ATOM 679 N N . ASP A 1 89 ? 2.456 -7.984 5.015 1.00 93.94 89 ASP A N 1
ATOM 680 C CA . ASP A 1 89 ? 3.410 -7.780 6.109 1.00 93.94 89 ASP A CA 1
ATOM 681 C C . ASP A 1 89 ? 2.783 -7.035 7.288 1.00 93.94 89 ASP A C 1
ATOM 683 O O . ASP A 1 89 ? 2.878 -7.490 8.426 1.00 93.94 89 ASP A O 1
ATOM 687 N N . GLN A 1 90 ? 2.066 -5.940 7.021 1.00 91.94 90 GLN A N 1
ATOM 688 C CA . GLN A 1 90 ? 1.301 -5.211 8.039 1.00 91.94 90 GLN A CA 1
ATOM 689 C C . GLN A 1 90 ? 0.228 -6.100 8.680 1.00 91.94 90 GLN A C 1
ATOM 691 O O . GLN A 1 90 ? 0.035 -6.089 9.894 1.00 91.94 90 GLN A O 1
ATOM 696 N N . GLY A 1 91 ? -0.471 -6.898 7.868 1.00 93.00 91 GLY A N 1
ATOM 697 C CA . GLY A 1 91 ? -1.483 -7.833 8.348 1.00 93.00 91 GLY A CA 1
ATOM 698 C C . GLY A 1 91 ? -0.920 -8.911 9.277 1.00 93.00 91 GLY A C 1
ATOM 699 O O . GLY A 1 91 ? -1.532 -9.193 10.303 1.00 93.00 91 GLY A O 1
ATOM 700 N N . ALA A 1 92 ? 0.231 -9.493 8.935 1.00 94.38 92 ALA A N 1
ATOM 701 C CA . ALA A 1 92 ? 0.920 -10.475 9.768 1.00 94.38 92 ALA A CA 1
ATOM 702 C C . ALA A 1 92 ? 1.468 -9.830 11.048 1.00 94.38 92 ALA A C 1
ATOM 704 O O . ALA A 1 92 ? 1.244 -10.350 12.136 1.00 94.38 92 ALA A O 1
ATOM 705 N N . ALA A 1 93 ? 2.079 -8.645 10.940 1.00 92.81 93 ALA A N 1
ATOM 706 C CA . ALA A 1 93 ? 2.556 -7.886 12.092 1.00 92.81 93 ALA A CA 1
ATOM 707 C C . ALA A 1 93 ? 1.430 -7.567 13.089 1.00 92.81 93 ALA A C 1
ATOM 709 O O . ALA A 1 93 ? 1.660 -7.640 14.289 1.00 92.81 93 ALA A O 1
ATOM 710 N N . ARG A 1 94 ? 0.206 -7.277 12.625 1.00 92.38 94 ARG A N 1
ATOM 711 C CA . ARG A 1 94 ? -0.964 -7.094 13.505 1.00 92.38 94 ARG A CA 1
ATOM 712 C C . ARG A 1 94 ? -1.371 -8.363 14.249 1.00 92.38 94 ARG A C 1
ATOM 714 O O . ARG A 1 94 ? -1.734 -8.280 15.413 1.00 92.38 94 ARG A O 1
ATOM 721 N N . ILE A 1 95 ? -1.304 -9.524 13.603 1.00 92.81 95 ILE A N 1
ATOM 722 C CA . ILE A 1 95 ? -1.636 -10.807 14.245 1.00 92.81 95 ILE A CA 1
ATOM 723 C C . ILE A 1 95 ? -0.555 -11.212 15.259 1.00 92.81 95 ILE A C 1
ATOM 725 O O . ILE A 1 95 ? -0.867 -11.810 16.282 1.00 92.81 95 ILE A O 1
ATOM 729 N N . GLU A 1 96 ? 0.701 -10.875 14.981 1.00 93.62 96 GLU A N 1
ATOM 730 C CA . GLU A 1 96 ? 1.869 -11.233 15.795 1.00 93.62 96 GLU A CA 1
ATOM 731 C C . GLU A 1 96 ? 2.275 -10.134 16.796 1.00 93.62 96 GLU A C 1
ATOM 733 O O . GLU A 1 96 ? 3.384 -10.166 17.322 1.00 93.62 96 GLU A O 1
ATOM 738 N N . ASP A 1 97 ? 1.404 -9.149 17.027 1.00 92.06 97 ASP A N 1
ATOM 739 C CA . ASP A 1 97 ? 1.597 -8.030 17.963 1.00 92.06 97 ASP A CA 1
ATOM 740 C C . ASP A 1 97 ? 2.858 -7.161 17.719 1.00 92.06 97 ASP A C 1
ATOM 742 O O . ASP A 1 97 ? 3.480 -6.614 18.624 1.00 92.06 97 ASP A O 1
ATOM 746 N N . ARG A 1 98 ? 3.253 -6.999 16.449 1.00 91.38 98 ARG A N 1
ATOM 747 C CA . ARG A 1 98 ? 4.385 -6.162 15.989 1.00 91.38 98 ARG A CA 1
ATOM 748 C C . ARG A 1 98 ? 3.955 -4.931 15.180 1.00 91.38 98 ARG A C 1
ATOM 750 O O . ARG A 1 98 ? 4.704 -4.441 14.335 1.00 91.38 98 ARG A O 1
ATOM 757 N N . TRP A 1 99 ? 2.739 -4.444 15.394 1.00 86.94 99 TRP A N 1
ATOM 758 C CA . TRP A 1 99 ? 2.067 -3.442 14.550 1.00 86.94 99 TRP A CA 1
ATOM 759 C C . TRP A 1 99 ? 2.443 -1.983 14.832 1.00 86.94 99 TRP A C 1
ATOM 761 O O . TRP A 1 99 ? 2.156 -1.118 14.010 1.00 86.94 99 TRP A O 1
ATOM 771 N N . MET A 1 100 ? 3.124 -1.690 15.941 1.00 83.31 100 MET A N 1
ATOM 772 C CA . MET A 1 100 ? 3.408 -0.323 16.420 1.00 83.31 100 MET A CA 1
ATOM 773 C C . MET A 1 100 ? 4.341 0.513 15.509 1.00 83.31 100 MET A C 1
ATOM 775 O O . MET A 1 100 ? 4.763 1.609 15.875 1.00 83.31 100 MET A O 1
ATOM 779 N N . ARG A 1 101 ? 4.719 0.019 14.320 1.00 73.56 101 ARG A N 1
ATOM 780 C CA . ARG A 1 101 ? 5.638 0.690 13.387 1.00 73.56 101 ARG A CA 1
ATOM 781 C C . ARG A 1 101 ? 4.967 0.966 12.042 1.00 73.56 101 ARG A C 1
ATOM 783 O O . ARG A 1 101 ? 4.512 0.051 11.367 1.00 73.56 101 ARG A O 1
ATOM 790 N N . GLY A 1 102 ? 5.024 2.223 11.598 1.00 68.94 102 GLY A N 1
ATOM 791 C CA . GLY A 1 102 ? 4.795 2.607 10.198 1.00 68.94 102 GLY A CA 1
ATOM 792 C C . GLY A 1 102 ? 3.353 2.924 9.782 1.00 68.94 102 GLY A C 1
ATOM 793 O O . GLY A 1 102 ? 3.168 3.406 8.665 1.00 68.94 102 GLY A O 1
ATOM 794 N N . GLU A 1 103 ? 2.350 2.710 10.640 1.00 74.88 103 GLU A N 1
ATOM 795 C CA . GLU A 1 103 ? 0.967 3.163 10.404 1.00 74.88 103 GLU A CA 1
ATOM 796 C C . GLU A 1 103 ? 0.695 4.522 11.077 1.00 74.88 103 GLU A C 1
ATOM 798 O O . GLU A 1 103 ? 1.403 4.921 12.004 1.00 74.88 103 GLU A O 1
ATOM 803 N N . ALA A 1 104 ? -0.305 5.263 10.588 1.00 81.44 104 ALA A N 1
ATOM 804 C CA . ALA A 1 104 ? -0.653 6.575 11.127 1.00 81.44 104 ALA A CA 1
ATOM 805 C C . ALA A 1 104 ? -1.201 6.454 12.559 1.00 81.44 104 ALA A C 1
ATOM 807 O O . ALA A 1 104 ? -2.146 5.709 12.802 1.00 81.44 104 ALA A O 1
ATOM 808 N N . SER A 1 105 ? -0.648 7.241 13.482 1.00 86.38 105 SER A N 1
ATOM 809 C CA . SER A 1 105 ? -1.044 7.294 14.898 1.00 86.38 105 SER A CA 1
ATOM 810 C C . SER A 1 105 ? -2.436 7.885 15.136 1.00 86.38 105 SER A C 1
ATOM 812 O O . SER A 1 105 ? -2.994 7.752 16.219 1.00 86.38 105 SER A O 1
ATOM 814 N N . GLY A 1 106 ? -2.997 8.588 14.149 1.00 90.38 106 GLY A N 1
ATOM 815 C CA . GLY A 1 106 ? -4.263 9.299 14.310 1.00 90.38 106 GLY A CA 1
ATOM 816 C C . GLY A 1 106 ? -4.163 10.565 15.165 1.00 90.38 106 GLY A C 1
ATOM 817 O O . GLY A 1 106 ? -5.199 11.136 15.478 1.00 90.38 106 GLY A O 1
ATOM 818 N N . ASP A 1 107 ? -2.953 11.052 15.476 1.00 91.25 107 ASP A N 1
ATOM 819 C CA . ASP A 1 107 ? -2.731 12.245 16.319 1.00 91.25 107 ASP A CA 1
ATOM 820 C C . ASP A 1 107 ? -3.548 13.470 15.881 1.00 91.25 107 ASP A C 1
ATOM 822 O O . ASP A 1 107 ? -4.002 14.251 16.710 1.00 91.25 107 ASP A O 1
ATOM 826 N N . ARG A 1 108 ? -3.806 13.610 14.575 1.00 91.75 108 ARG A N 1
ATOM 827 C CA . ARG A 1 108 ? -4.632 14.687 14.004 1.00 91.75 108 ARG A CA 1
ATOM 828 C C . ARG A 1 108 ? -6.097 14.695 14.462 1.00 91.75 108 ARG A C 1
ATOM 830 O O . ARG A 1 108 ? -6.794 15.663 14.188 1.00 91.75 108 ARG A O 1
ATOM 837 N N . PHE A 1 109 ? -6.576 13.610 15.066 1.00 93.06 109 PHE A N 1
ATOM 838 C CA . PHE A 1 109 ? -7.939 13.463 15.586 1.00 93.06 109 PHE A CA 1
ATOM 839 C C . PHE A 1 109 ? -8.004 13.513 17.111 1.00 93.06 109 PHE A C 1
ATOM 841 O O . PHE A 1 109 ? -9.090 13.377 17.673 1.00 93.06 109 PHE A O 1
ATOM 848 N N . ARG A 1 110 ? -6.854 13.653 17.777 1.00 91.69 110 ARG A N 1
ATOM 849 C CA . ARG A 1 110 ? -6.781 13.654 19.229 1.00 91.69 110 ARG A CA 1
ATOM 850 C C . ARG A 1 110 ? -7.462 14.898 19.786 1.00 91.69 110 ARG A C 1
ATOM 852 O O . ARG A 1 110 ? -7.133 16.016 19.398 1.00 91.69 110 ARG A O 1
ATOM 859 N N . ASP A 1 111 ? -8.370 14.669 20.722 1.00 90.19 111 ASP A N 1
ATOM 860 C CA . ASP A 1 111 ? -9.046 15.695 21.502 1.00 90.19 111 ASP A CA 1
ATOM 861 C C . ASP A 1 111 ? -8.735 15.442 22.980 1.00 90.19 111 ASP A C 1
ATOM 863 O O . ASP A 1 111 ? -9.064 14.379 23.509 1.00 90.19 111 ASP A O 1
ATOM 867 N N . ARG A 1 112 ? -8.048 16.398 23.615 1.00 86.62 112 ARG A N 1
ATOM 868 C CA . ARG A 1 112 ? -7.605 16.292 25.015 1.00 86.62 112 ARG A CA 1
ATOM 869 C C . ARG A 1 112 ? -8.752 16.443 26.005 1.00 86.62 112 ARG A C 1
ATOM 871 O O . ARG A 1 112 ? -8.628 15.983 27.133 1.00 86.62 112 ARG A O 1
ATOM 878 N N . ASP A 1 113 ? -9.853 17.057 25.584 1.00 91.56 113 ASP A N 1
ATOM 879 C CA . ASP A 1 113 ? -11.028 17.243 26.432 1.00 91.56 113 ASP A CA 1
ATOM 880 C C . ASP A 1 113 ? -11.973 16.030 26.354 1.00 91.56 113 ASP A C 1
ATOM 882 O O . ASP A 1 113 ? -13.010 15.983 27.021 1.00 91.56 113 ASP A O 1
ATOM 886 N N . HIS A 1 114 ? -11.630 15.019 25.545 1.00 92.62 114 HIS A N 1
ATOM 887 C CA . HIS A 1 114 ? -12.460 13.840 25.381 1.00 92.62 114 HIS A CA 1
ATOM 888 C C . HIS A 1 114 ? -12.421 12.943 26.632 1.00 92.62 114 HIS A C 1
ATOM 890 O O . HIS A 1 114 ? -11.332 12.537 27.040 1.00 92.62 114 HIS A O 1
ATOM 896 N N . PRO A 1 115 ? -13.575 12.498 27.175 1.00 92.50 115 PRO A N 1
ATOM 897 C CA . PRO A 1 115 ? -13.653 11.849 28.492 1.00 92.50 115 PRO A CA 1
ATOM 898 C C . PRO A 1 115 ? -12.804 10.591 28.713 1.00 92.50 115 PRO A C 1
ATOM 900 O O . PRO A 1 115 ? -12.648 10.171 29.850 1.00 92.50 115 PRO A O 1
ATOM 903 N N . TYR A 1 116 ? -12.342 9.941 27.643 1.00 93.19 116 TYR A N 1
ATOM 904 C CA . TYR A 1 116 ? -11.604 8.675 27.720 1.00 93.19 116 TYR A CA 1
ATOM 905 C C . TYR A 1 116 ? -10.504 8.515 26.664 1.00 93.19 116 TYR A C 1
ATOM 907 O O . TYR A 1 116 ? -9.878 7.460 26.596 1.00 93.19 116 TYR A O 1
ATOM 915 N N . ALA A 1 117 ? -10.314 9.489 25.763 1.00 93.31 117 ALA A N 1
ATOM 916 C CA . ALA A 1 117 ? -9.476 9.250 24.582 1.00 93.31 117 ALA A CA 1
ATOM 917 C C . ALA A 1 117 ? -8.000 9.057 24.945 1.00 93.31 117 ALA A C 1
ATOM 919 O O . ALA A 1 117 ? -7.334 8.223 24.334 1.00 93.31 117 ALA A O 1
ATOM 920 N N . ASP A 1 118 ? -7.527 9.809 25.938 1.00 92.25 118 ASP A N 1
ATOM 921 C CA . ASP A 1 118 ? -6.162 9.714 26.444 1.00 92.25 118 ASP A CA 1
ATOM 922 C C . ASP A 1 118 ? -5.984 8.493 27.360 1.00 92.25 118 ASP A C 1
ATOM 924 O O . ASP A 1 118 ? -5.005 7.774 27.207 1.00 92.25 118 ASP A O 1
ATOM 928 N N . ASP A 1 119 ? -6.955 8.191 28.229 1.00 93.94 119 ASP A N 1
ATOM 929 C CA . ASP A 1 119 ? -6.881 7.043 29.151 1.00 93.94 119 ASP A CA 1
ATOM 930 C C . ASP A 1 119 ? -6.872 5.684 28.435 1.00 93.94 119 ASP A C 1
ATOM 932 O O . ASP A 1 119 ? -6.283 4.721 28.924 1.00 93.94 119 ASP A O 1
ATOM 936 N N . LEU A 1 120 ? -7.555 5.584 27.289 1.00 94.06 120 LEU A N 1
ATOM 937 C CA . LEU A 1 120 ? -7.630 4.360 26.484 1.00 94.06 120 LEU A CA 1
ATOM 938 C C . LEU A 1 120 ? -6.641 4.344 25.311 1.00 94.06 120 LEU A C 1
ATOM 940 O O . LEU A 1 120 ? -6.767 3.478 24.441 1.00 94.06 120 LEU A O 1
ATOM 944 N N . ASP A 1 121 ? -5.716 5.307 25.249 1.00 94.25 121 ASP A N 1
ATOM 945 C CA . ASP A 1 121 ? -4.757 5.467 24.153 1.00 94.25 121 ASP A CA 1
ATOM 946 C C . ASP A 1 121 ? -5.437 5.339 22.775 1.00 94.25 121 ASP A C 1
ATOM 948 O O . ASP A 1 121 ? -5.034 4.557 21.907 1.00 94.25 121 ASP A O 1
ATOM 952 N N . ILE A 1 122 ? -6.536 6.075 22.562 1.00 95.94 122 ILE A N 1
ATOM 953 C CA . ILE A 1 122 ? -7.320 5.983 21.320 1.00 95.94 122 ILE A CA 1
ATOM 954 C C . ILE A 1 122 ? -6.510 6.489 20.125 1.00 95.94 122 ILE A C 1
ATOM 956 O O . ILE A 1 122 ? -6.589 5.901 19.045 1.00 95.94 122 ILE A O 1
ATOM 960 N N . PHE A 1 123 ? -5.706 7.535 20.324 1.00 95.75 123 PHE A N 1
ATOM 961 C CA . PHE A 1 123 ? -4.819 8.120 19.319 1.00 95.75 123 PHE A CA 1
ATOM 962 C C . PHE A 1 123 ? -3.408 8.298 19.868 1.00 95.75 123 PHE A C 1
ATOM 964 O O . PHE A 1 123 ? -3.204 8.413 21.072 1.00 95.75 123 PHE A O 1
ATOM 971 N N . GLY A 1 124 ? -2.438 8.372 18.965 1.00 91.38 124 GLY A N 1
ATOM 972 C CA . GLY A 1 124 ? -1.026 8.492 19.302 1.00 91.38 124 GLY A CA 1
ATOM 973 C C . GLY A 1 124 ? -0.210 7.265 18.917 1.00 91.38 124 GLY A C 1
ATOM 974 O O . GLY A 1 124 ? -0.716 6.344 18.264 1.00 91.38 124 GLY A O 1
ATOM 975 N N . PRO A 1 125 ? 1.093 7.277 19.223 1.00 91.31 125 PRO A N 1
ATOM 976 C CA . PRO A 1 125 ? 1.951 6.119 19.031 1.00 91.31 125 PRO A CA 1
ATOM 977 C C . PRO A 1 125 ? 1.431 4.925 19.836 1.00 91.31 125 PRO A C 1
ATOM 979 O O . PRO A 1 125 ? 1.080 5.080 20.999 1.00 91.31 125 PRO A O 1
ATOM 982 N N . SER A 1 126 ? 1.399 3.746 19.218 1.00 91.25 126 SER A N 1
ATOM 983 C CA . SER A 1 126 ? 0.901 2.506 19.828 1.00 91.25 126 SER A CA 1
ATOM 984 C C . SER A 1 126 ? -0.557 2.586 20.303 1.00 91.25 126 SER A C 1
ATOM 986 O O . SER A 1 126 ? -0.932 1.933 21.271 1.00 91.25 126 SER A O 1
ATOM 988 N N . SER A 1 127 ? -1.387 3.362 19.602 1.00 93.38 127 SER A N 1
ATOM 989 C CA . SER A 1 127 ? -2.801 3.568 19.933 1.00 93.38 127 SER A CA 1
ATOM 990 C C . SER A 1 127 ? -3.749 2.539 19.318 1.00 93.38 127 SER A C 1
ATOM 992 O O . SER A 1 127 ? -3.432 1.872 18.326 1.00 93.38 127 SER A O 1
ATOM 994 N N . LEU A 1 128 ? -4.980 2.484 19.838 1.00 94.12 128 LEU A N 1
ATOM 995 C CA . LEU A 1 128 ? -6.056 1.671 19.269 1.00 94.12 128 LEU A CA 1
ATOM 996 C C . LEU A 1 128 ? -6.371 2.063 17.816 1.00 94.12 128 LEU A C 1
ATOM 998 O O . LEU A 1 128 ? -6.606 1.189 16.978 1.00 94.12 128 LEU A O 1
ATOM 1002 N N . PHE A 1 129 ? -6.351 3.359 17.487 1.00 95.25 129 PHE A N 1
ATOM 1003 C CA . PHE A 1 129 ? -6.516 3.806 16.105 1.00 95.25 129 PHE A CA 1
ATOM 1004 C C . PHE A 1 129 ? -5.417 3.240 15.206 1.00 95.25 129 PHE A C 1
ATOM 1006 O O . PHE A 1 129 ? -5.725 2.711 14.137 1.00 95.25 129 PHE A O 1
ATOM 1013 N N . GLN A 1 130 ? -4.155 3.304 15.641 1.00 93.06 130 GLN A N 1
ATOM 1014 C CA . GLN A 1 130 ? -3.030 2.776 14.871 1.00 93.06 130 GLN A CA 1
ATOM 1015 C C . GLN A 1 130 ? -3.119 1.254 14.690 1.00 93.06 130 GLN A C 1
ATOM 1017 O O . GLN A 1 130 ? -2.775 0.753 13.628 1.00 93.06 130 GLN A O 1
ATOM 1022 N N . LEU A 1 131 ? -3.629 0.514 15.679 1.00 92.94 131 LEU A N 1
ATOM 1023 C CA . LEU A 1 131 ? -3.861 -0.928 15.557 1.00 92.94 131 LEU A CA 1
ATOM 1024 C C . LEU A 1 131 ? -4.977 -1.268 14.551 1.00 92.94 131 LEU A C 1
ATOM 1026 O O . LEU A 1 131 ? -4.889 -2.255 13.815 1.00 92.94 131 LEU A O 1
ATOM 1030 N N . LEU A 1 132 ? -6.064 -0.494 14.544 1.00 92.69 132 LEU A N 1
ATOM 1031 C CA . LEU A 1 132 ? -7.268 -0.817 13.771 1.00 92.69 132 LEU A CA 1
ATOM 1032 C C . LEU A 1 132 ? -7.280 -0.220 12.358 1.00 92.69 132 LEU A C 1
ATOM 1034 O O . LEU A 1 132 ? -8.016 -0.712 11.493 1.00 92.69 132 LEU A O 1
ATOM 1038 N N . SER A 1 133 ? -6.519 0.845 12.106 1.00 90.50 133 SER A N 1
ATOM 1039 C CA . SER A 1 133 ? -6.621 1.619 10.870 1.00 90.50 133 SER A CA 1
ATOM 1040 C C . SER A 1 133 ? -6.090 0.865 9.645 1.00 90.50 133 SER A C 1
ATOM 1042 O O . SER A 1 133 ? -4.923 0.908 9.283 1.00 90.50 133 SER A O 1
ATOM 1044 N N . GLY A 1 134 ? -6.999 0.230 8.904 1.00 87.81 134 GLY A N 1
ATOM 1045 C CA . GLY A 1 134 ? -6.753 -0.258 7.539 1.00 87.81 134 GLY A CA 1
ATOM 1046 C C . GLY A 1 134 ? -7.153 0.735 6.440 1.00 87.81 134 GLY A C 1
ATOM 1047 O O . GLY A 1 134 ? -7.214 0.354 5.262 1.00 87.81 134 GLY A O 1
ATOM 1048 N N . CYS A 1 135 ? -7.506 1.967 6.818 1.00 89.56 135 CYS A N 1
ATOM 1049 C CA . CYS A 1 135 ? -8.123 2.957 5.946 1.00 89.56 135 CYS A CA 1
ATOM 1050 C C . CYS A 1 135 ? -7.196 3.359 4.791 1.00 89.56 135 CYS A C 1
ATOM 1052 O O . CYS A 1 135 ? -5.980 3.443 4.926 1.00 89.56 135 CYS A O 1
ATOM 1054 N N . ARG A 1 136 ? -7.783 3.599 3.613 1.00 87.06 136 ARG A N 1
ATOM 1055 C CA . ARG A 1 136 ? -7.042 4.002 2.400 1.00 87.06 136 ARG A CA 1
ATOM 1056 C C . ARG A 1 136 ? -7.369 5.416 1.945 1.00 87.06 136 ARG A C 1
ATOM 1058 O O . ARG A 1 136 ? -6.850 5.859 0.923 1.00 87.06 136 ARG A O 1
ATOM 1065 N N . THR A 1 137 ? -8.232 6.107 2.687 1.00 85.88 137 THR A N 1
ATOM 1066 C CA . THR A 1 137 ? -8.690 7.463 2.393 1.00 85.88 137 THR A CA 1
ATOM 1067 C C . THR A 1 137 ? -8.773 8.291 3.679 1.00 85.88 137 THR A C 1
ATOM 1069 O O . THR A 1 137 ? -9.141 7.743 4.724 1.00 85.88 137 THR A O 1
ATOM 1072 N N . PRO A 1 138 ? -8.529 9.614 3.607 1.00 85.00 138 PRO A N 1
ATOM 1073 C CA . PRO A 1 138 ? -8.681 10.506 4.758 1.00 85.00 138 PRO A CA 1
ATOM 1074 C C . PRO A 1 138 ? -10.093 10.497 5.359 1.00 85.00 138 PRO A C 1
ATOM 1076 O O . PRO A 1 138 ? -10.237 10.609 6.574 1.00 85.00 138 PRO A O 1
ATOM 1079 N N . MET A 1 139 ? -11.129 10.324 4.526 1.00 86.44 139 MET A N 1
ATOM 1080 C CA . MET A 1 139 ? -12.521 10.187 4.980 1.00 86.44 139 MET A CA 1
ATOM 1081 C C . MET A 1 139 ? -12.743 8.904 5.782 1.00 86.44 139 MET A C 1
ATOM 1083 O O . MET A 1 139 ? -13.467 8.919 6.774 1.00 86.44 139 MET A O 1
ATOM 1087 N N . GLY A 1 140 ? -12.139 7.790 5.354 1.00 90.31 140 GLY A N 1
ATOM 1088 C CA . GLY A 1 140 ? -12.218 6.524 6.079 1.00 90.31 140 GLY A CA 1
ATOM 1089 C C . GLY A 1 140 ? -11.566 6.631 7.453 1.00 90.31 140 GLY A C 1
ATOM 1090 O O . GLY A 1 140 ? -12.161 6.207 8.438 1.00 90.31 140 GLY A O 1
ATOM 1091 N N . GLU A 1 141 ? -10.395 7.269 7.519 1.00 91.62 141 GLU A N 1
ATOM 1092 C CA . GLU A 1 141 ? -9.706 7.558 8.780 1.00 91.62 141 GLU A CA 1
ATOM 1093 C C . GLU A 1 141 ? -10.556 8.440 9.703 1.00 91.62 141 GLU A C 1
ATOM 1095 O O . GLU A 1 141 ? -10.738 8.102 10.867 1.00 91.62 141 GLU A O 1
ATOM 1100 N N . ALA A 1 142 ? -11.142 9.523 9.179 1.00 92.75 142 ALA A N 1
ATOM 1101 C CA . ALA A 1 142 ? -12.009 10.408 9.959 1.00 92.75 142 ALA A CA 1
ATOM 1102 C C . ALA A 1 142 ? -13.258 9.683 10.480 1.00 92.75 142 ALA A C 1
ATOM 1104 O O . ALA A 1 142 ? -13.666 9.875 11.625 1.00 92.75 142 ALA A O 1
ATOM 1105 N N . ARG A 1 143 ? -13.847 8.799 9.664 1.00 94.12 143 ARG A N 1
ATOM 1106 C CA . ARG A 1 143 ? -14.982 7.971 10.082 1.00 94.12 143 ARG A CA 1
ATOM 1107 C C . ARG A 1 143 ? -14.588 7.001 11.193 1.00 94.12 143 ARG A C 1
ATOM 1109 O O . ARG A 1 143 ? -15.299 6.947 12.192 1.00 94.12 143 ARG A O 1
ATOM 1116 N N . LEU A 1 144 ? -13.466 6.292 11.052 1.00 95.56 144 LEU A N 1
ATOM 1117 C CA . LEU A 1 144 ? -12.959 5.392 12.090 1.00 95.56 144 LEU A CA 1
ATOM 1118 C C . LEU A 1 144 ? -12.685 6.148 13.395 1.00 95.56 144 LEU A C 1
ATOM 1120 O O . LEU A 1 144 ? -13.171 5.732 14.440 1.00 95.56 144 LEU A O 1
ATOM 1124 N N . ALA A 1 145 ? -11.992 7.287 13.327 1.00 95.62 145 ALA A N 1
ATOM 1125 C CA . ALA A 1 145 ? -11.743 8.145 14.484 1.00 95.62 145 ALA A CA 1
ATOM 1126 C C . ALA A 1 145 ? -13.055 8.542 15.181 1.00 95.62 145 ALA A C 1
ATOM 1128 O O . ALA A 1 145 ? -13.198 8.382 16.391 1.00 95.62 145 ALA A O 1
ATOM 1129 N N . SER A 1 146 ? -14.061 8.959 14.406 1.00 95.00 146 SER A N 1
ATOM 1130 C CA . SER A 1 146 ? -15.370 9.334 14.949 1.00 95.00 146 SER A CA 1
ATOM 1131 C C . SER A 1 146 ? -16.117 8.176 15.623 1.00 95.00 146 SER A C 1
ATOM 1133 O O . SER A 1 146 ? -16.886 8.421 16.550 1.00 95.00 146 SER A O 1
ATOM 1135 N N . TRP A 1 147 ? -15.904 6.937 15.162 1.00 95.38 147 TRP A N 1
ATOM 1136 C CA . TRP A 1 147 ? -16.478 5.728 15.7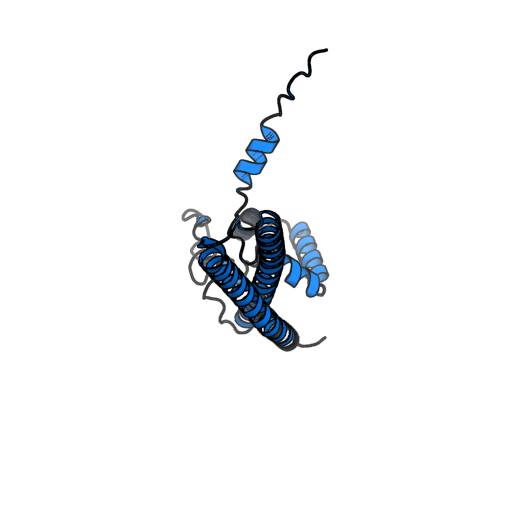59 1.00 95.38 147 TRP A CA 1
ATOM 1137 C C . TRP A 1 147 ? -15.757 5.313 17.041 1.00 95.38 147 TRP A C 1
ATOM 1139 O O . TRP A 1 147 ? -16.397 4.771 17.934 1.00 95.38 147 TRP A O 1
ATOM 1149 N N . LEU A 1 148 ? -14.451 5.571 17.153 1.00 95.56 148 LEU A N 1
ATOM 1150 C CA . LEU A 1 148 ? -13.697 5.307 18.383 1.00 95.56 148 LEU A CA 1
ATOM 1151 C C . LEU A 1 148 ? -14.038 6.308 19.496 1.00 95.56 148 LEU A C 1
ATOM 1153 O O . LEU A 1 148 ? -14.047 5.947 20.670 1.00 95.56 148 LEU A O 1
ATOM 1157 N N . LEU A 1 149 ? -14.377 7.546 19.132 1.00 95.56 149 LEU A N 1
ATOM 1158 C CA . LEU A 1 149 ? -14.770 8.591 20.083 1.00 95.56 149 LEU A CA 1
ATOM 1159 C C . LEU A 1 149 ? -16.247 8.537 20.497 1.00 95.56 149 LEU A C 1
ATOM 1161 O O . LEU A 1 149 ? -16.637 9.175 21.467 1.00 95.56 149 LEU A O 1
ATOM 1165 N N . ARG A 1 150 ? -17.106 7.809 19.772 1.00 93.00 150 ARG A N 1
ATOM 1166 C CA . ARG A 1 150 ? -18.548 7.778 20.060 1.00 93.00 150 ARG A CA 1
ATOM 1167 C C . ARG A 1 150 ? -19.145 6.397 19.846 1.00 93.00 150 ARG A C 1
ATOM 1169 O O . ARG A 1 150 ? -19.157 5.875 18.729 1.00 93.00 150 ARG A O 1
ATOM 1176 N N . ALA A 1 151 ? -19.729 5.848 20.908 1.00 90.12 151 ALA A N 1
ATOM 1177 C CA . ALA A 1 151 ? -20.484 4.606 20.837 1.00 90.12 151 ALA A CA 1
ATOM 1178 C C . ALA A 1 151 ? -21.679 4.733 19.875 1.00 90.12 151 ALA A C 1
ATOM 1180 O O . ALA A 1 151 ? -22.336 5.770 19.792 1.00 90.12 151 ALA A O 1
ATOM 1181 N N . SER A 1 152 ? -21.960 3.657 19.141 1.00 94.69 152 SER A N 1
ATOM 1182 C CA . SER A 1 152 ? -23.125 3.554 18.254 1.00 94.69 152 SER A CA 1
ATOM 1183 C C . SER A 1 152 ? -24.226 2.707 18.914 1.00 94.69 152 SER A C 1
ATOM 1185 O O . SER A 1 152 ? -23.916 1.886 19.781 1.00 94.69 152 SER A O 1
ATOM 1187 N N . PRO A 1 153 ? -25.504 2.855 18.522 1.00 97.44 153 PRO A N 1
ATOM 1188 C CA . PRO A 1 153 ? -26.578 1.995 19.012 1.00 97.44 153 PRO A CA 1
ATOM 1189 C C . PRO A 1 153 ? -26.311 0.507 18.736 1.00 97.44 153 PRO A C 1
ATOM 1191 O O . PRO A 1 153 ? -25.700 0.147 17.729 1.00 97.44 153 PRO A O 1
ATOM 1194 N N . VAL A 1 154 ? -26.828 -0.379 19.594 1.00 97.56 154 VAL A N 1
ATOM 1195 C CA . VAL A 1 154 ? -26.583 -1.836 19.506 1.00 97.56 154 VAL A CA 1
ATOM 1196 C C . VAL A 1 154 ? -26.985 -2.422 18.149 1.00 97.56 154 VAL A C 1
ATOM 1198 O O . VAL A 1 154 ? -26.279 -3.283 17.626 1.00 97.56 154 VAL A O 1
ATOM 1201 N N . ALA A 1 155 ? -28.095 -1.959 17.568 1.00 97.88 155 ALA A N 1
ATOM 1202 C CA . ALA A 1 155 ? -28.537 -2.398 16.245 1.00 97.88 155 ALA A CA 1
ATOM 1203 C C . ALA A 1 155 ? -27.478 -2.098 15.170 1.00 97.88 155 ALA A C 1
ATOM 1205 O O . ALA A 1 155 ? -27.054 -2.998 14.452 1.00 97.88 155 ALA A O 1
ATOM 1206 N N . GLU A 1 156 ? -26.951 -0.872 15.151 1.00 97.12 156 GLU A N 1
ATOM 1207 C CA . GLU A 1 156 ? -25.919 -0.466 14.196 1.00 97.12 156 GLU A CA 1
ATOM 1208 C C . GLU A 1 156 ? -24.600 -1.227 14.408 1.00 97.12 156 GLU A C 1
ATOM 1210 O O . GLU A 1 156 ? -23.927 -1.600 13.445 1.00 97.12 156 GLU A O 1
ATOM 1215 N N . ILE A 1 157 ? -24.232 -1.516 15.662 1.00 96.50 157 ILE A N 1
ATOM 1216 C CA . ILE A 1 157 ? -23.065 -2.357 15.969 1.00 96.50 157 ILE A CA 1
ATOM 1217 C C . ILE A 1 157 ? -23.228 -3.749 15.344 1.00 96.50 157 ILE A C 1
ATOM 1219 O O . ILE A 1 157 ? -22.294 -4.238 14.704 1.00 96.50 157 ILE A O 1
ATOM 1223 N N . ARG A 1 158 ? -24.404 -4.374 15.491 1.00 98.00 158 ARG A N 1
ATOM 1224 C CA . ARG A 1 158 ? -24.690 -5.699 14.916 1.00 98.00 158 ARG A CA 1
ATOM 1225 C C . ARG A 1 158 ? -24.626 -5.681 13.391 1.00 98.00 158 ARG A C 1
ATOM 1227 O O . ARG A 1 158 ? -24.000 -6.566 12.810 1.00 98.00 158 ARG A O 1
ATOM 1234 N N . ASP A 1 159 ? -25.176 -4.651 12.756 1.00 97.88 159 ASP A N 1
ATOM 1235 C CA . ASP A 1 159 ? -25.137 -4.501 11.296 1.00 97.88 159 ASP A CA 1
ATOM 1236 C C . ASP A 1 159 ? -23.699 -4.345 10.776 1.00 97.88 159 ASP A C 1
ATOM 1238 O O . ASP A 1 159 ? -23.291 -4.991 9.801 1.00 97.88 159 ASP A O 1
ATOM 1242 N N . ARG A 1 160 ? -22.876 -3.542 11.465 1.00 95.69 160 ARG A N 1
ATOM 1243 C CA . ARG A 1 160 ? -21.448 -3.393 11.142 1.00 95.69 160 ARG A CA 1
ATOM 1244 C C . ARG A 1 160 ? -20.695 -4.710 11.322 1.00 95.69 160 ARG A C 1
ATOM 1246 O O . ARG A 1 160 ? -19.919 -5.084 10.444 1.00 95.69 160 ARG A O 1
ATOM 1253 N N . GLN A 1 161 ? -20.931 -5.438 12.414 1.00 96.81 161 GLN A N 1
ATOM 1254 C CA . GLN A 1 161 ? -20.309 -6.744 12.662 1.00 96.81 161 GLN A CA 1
ATOM 1255 C C . GLN A 1 161 ? -20.692 -7.775 11.593 1.00 96.81 161 GLN A C 1
ATOM 1257 O O . GLN A 1 161 ? -19.813 -8.470 11.081 1.00 96.81 161 GLN A O 1
ATOM 1262 N N . ALA A 1 162 ? -21.969 -7.833 11.200 1.00 97.56 162 ALA A N 1
ATOM 1263 C CA . ALA A 1 162 ? -22.437 -8.692 10.115 1.00 97.56 162 ALA A CA 1
ATOM 1264 C C . ALA A 1 162 ? -21.757 -8.337 8.783 1.00 97.56 162 ALA A C 1
ATOM 1266 O O . ALA A 1 162 ? -21.286 -9.221 8.065 1.00 97.56 162 ALA A O 1
ATOM 1267 N N . THR A 1 163 ? -21.611 -7.042 8.491 1.00 95.62 163 THR A N 1
ATOM 1268 C CA . THR A 1 163 ? -20.902 -6.556 7.297 1.00 95.62 163 THR A CA 1
ATOM 1269 C C . THR A 1 163 ? -19.423 -6.954 7.311 1.00 95.62 163 THR A C 1
ATOM 1271 O O . THR A 1 163 ? -18.902 -7.457 6.315 1.00 95.62 163 THR A O 1
ATOM 1274 N N . VAL A 1 164 ? -18.733 -6.789 8.444 1.00 94.56 164 VAL A N 1
ATOM 1275 C CA . VAL A 1 164 ? -17.331 -7.215 8.606 1.00 94.56 164 VAL A CA 1
ATOM 1276 C C . VAL A 1 164 ? -17.197 -8.730 8.429 1.00 94.56 164 VAL A C 1
ATOM 1278 O O . VAL A 1 164 ? -16.284 -9.187 7.736 1.00 94.56 164 VAL A O 1
ATOM 1281 N N . ALA A 1 165 ? -18.115 -9.514 9.000 1.00 95.56 165 ALA A N 1
ATOM 1282 C CA . ALA A 1 165 ? -18.136 -10.966 8.857 1.00 95.56 165 ALA A CA 1
ATOM 1283 C C . ALA A 1 165 ? -18.334 -11.393 7.395 1.00 95.56 165 ALA A C 1
ATOM 1285 O O . ALA A 1 165 ? -17.594 -12.252 6.912 1.00 95.56 165 ALA A O 1
ATOM 1286 N N . ALA A 1 166 ? -19.251 -10.744 6.670 1.00 94.38 166 ALA A N 1
ATOM 1287 C CA . ALA A 1 166 ? -19.451 -10.971 5.242 1.00 94.38 166 ALA A CA 1
ATOM 1288 C C . ALA A 1 166 ? -18.177 -10.652 4.442 1.00 94.38 166 ALA A C 1
ATOM 1290 O O . ALA A 1 166 ? -17.751 -11.451 3.611 1.00 94.38 166 ALA A O 1
ATOM 1291 N N . LEU A 1 167 ? -17.506 -9.531 4.736 1.00 93.31 167 LEU A N 1
ATOM 1292 C CA . LEU A 1 167 ? -16.290 -9.102 4.035 1.00 93.31 167 LEU A CA 1
ATOM 1293 C C . LEU A 1 167 ? -15.044 -9.944 4.351 1.00 93.31 167 LEU A C 1
ATOM 1295 O O . LEU A 1 167 ? -14.092 -9.947 3.563 1.00 93.31 167 LEU A O 1
ATOM 1299 N N . ARG A 1 168 ? -15.034 -10.677 5.471 1.00 91.12 168 ARG A N 1
ATOM 1300 C CA . ARG A 1 168 ? -13.874 -11.449 5.949 1.00 91.12 168 ARG A CA 1
ATOM 1301 C C . ARG A 1 168 ? -13.297 -12.375 4.877 1.00 91.12 168 ARG A C 1
ATOM 1303 O O . ARG A 1 168 ? -12.073 -12.431 4.736 1.00 91.12 168 ARG A O 1
ATOM 1310 N N . GLY A 1 169 ? -14.166 -13.070 4.137 1.00 90.69 169 GLY A N 1
ATOM 1311 C CA . GLY A 1 169 ? -13.795 -14.060 3.119 1.00 90.69 169 GLY A CA 1
ATOM 1312 C C . GLY A 1 169 ? -13.328 -13.477 1.782 1.00 90.69 169 GLY A C 1
ATOM 1313 O O . GLY A 1 169 ? -12.666 -14.171 1.014 1.00 90.69 169 GLY A O 1
ATOM 1314 N N . TYR A 1 170 ? -13.596 -12.199 1.503 1.00 94.94 170 TYR A N 1
ATOM 1315 C CA . TYR A 1 170 ? -13.249 -11.563 0.228 1.00 94.94 170 TYR A CA 1
ATOM 1316 C C . TYR A 1 170 ? -11.804 -11.039 0.230 1.00 94.94 170 TYR A C 1
ATOM 1318 O O . TYR A 1 170 ? -11.547 -9.840 0.098 1.00 94.94 170 TYR A O 1
ATOM 1326 N N . ILE A 1 171 ? -10.834 -11.942 0.393 1.00 93.75 171 ILE A N 1
ATOM 1327 C CA . ILE A 1 171 ? -9.410 -11.596 0.548 1.00 93.75 171 ILE A CA 1
ATOM 1328 C C . ILE A 1 171 ? -8.881 -10.829 -0.672 1.00 93.75 171 ILE A C 1
ATOM 1330 O O . ILE A 1 171 ? -8.183 -9.829 -0.508 1.00 93.75 171 ILE A O 1
ATOM 1334 N N . ASP A 1 172 ? -9.266 -11.230 -1.887 1.00 94.81 172 ASP A N 1
ATOM 1335 C CA . ASP A 1 172 ? -8.850 -10.533 -3.111 1.00 94.81 172 ASP A CA 1
ATOM 1336 C C . ASP A 1 172 ? -9.416 -9.114 -3.191 1.00 94.81 172 ASP A C 1
ATOM 1338 O O . ASP A 1 172 ? -8.735 -8.197 -3.643 1.00 94.81 172 ASP A O 1
ATOM 1342 N N . LEU A 1 173 ? -10.658 -8.907 -2.740 1.00 94.75 173 LEU A N 1
ATOM 1343 C CA . LEU A 1 173 ? -11.255 -7.572 -2.690 1.00 94.75 173 LEU A CA 1
ATOM 1344 C C . LEU A 1 173 ? -10.493 -6.679 -1.710 1.00 94.75 173 LEU A C 1
ATOM 1346 O O . LEU A 1 173 ? -10.153 -5.546 -2.045 1.00 94.75 173 LEU A O 1
ATOM 1350 N N . ARG A 1 174 ? -10.198 -7.205 -0.521 1.00 94.25 174 ARG A N 1
ATOM 1351 C CA . ARG A 1 174 ? -9.448 -6.490 0.512 1.00 94.25 174 ARG A CA 1
ATOM 1352 C C . ARG A 1 174 ? -8.048 -6.099 0.037 1.00 94.25 174 ARG A C 1
ATOM 1354 O O . ARG A 1 174 ? -7.656 -4.954 0.238 1.00 94.25 174 ARG A O 1
ATOM 1361 N N . GLU A 1 175 ? -7.328 -7.008 -0.627 1.00 95.31 175 GLU A N 1
ATOM 1362 C CA . GLU A 1 175 ? -6.023 -6.708 -1.234 1.00 95.31 175 GLU A CA 1
ATOM 1363 C C . GLU A 1 175 ? -6.160 -5.600 -2.289 1.00 95.31 175 GLU A C 1
ATOM 1365 O O . GLU A 1 175 ? -5.442 -4.603 -2.227 1.00 95.31 175 GLU A O 1
ATOM 1370 N N . ARG A 1 176 ? -7.126 -5.720 -3.216 1.00 94.44 176 ARG A N 1
ATOM 1371 C CA . ARG A 1 176 ? -7.362 -4.710 -4.264 1.00 94.44 176 ARG A CA 1
ATOM 1372 C C . ARG A 1 176 ? -7.628 -3.322 -3.688 1.00 94.44 176 ARG A C 1
ATOM 1374 O O . ARG A 1 176 ? -7.071 -2.348 -4.190 1.00 94.44 176 ARG A O 1
ATOM 1381 N N . ILE A 1 177 ? -8.453 -3.231 -2.644 1.00 92.50 177 ILE A N 1
ATOM 1382 C CA . ILE A 1 177 ? -8.730 -1.967 -1.951 1.00 92.50 177 ILE A CA 1
ATOM 1383 C C . ILE A 1 177 ? -7.456 -1.446 -1.279 1.00 92.50 177 ILE A C 1
ATOM 1385 O O . ILE A 1 177 ? -7.136 -0.268 -1.416 1.00 92.50 177 ILE A O 1
ATOM 1389 N N . ALA A 1 178 ? -6.694 -2.310 -0.603 1.00 91.50 178 ALA A N 1
ATOM 1390 C CA . ALA A 1 178 ? -5.484 -1.909 0.108 1.00 91.50 178 ALA A CA 1
ATOM 1391 C C . ALA A 1 178 ? -4.417 -1.289 -0.808 1.00 91.50 178 ALA A C 1
ATOM 1393 O O . ALA A 1 178 ? -3.711 -0.364 -0.402 1.00 91.50 178 ALA A O 1
ATOM 1394 N N . VAL A 1 179 ? -4.329 -1.759 -2.056 1.00 93.25 179 VAL A N 1
ATOM 1395 C CA . VAL A 1 179 ? -3.324 -1.303 -3.029 1.00 93.25 179 VAL A CA 1
ATOM 1396 C C . VAL A 1 179 ? -3.840 -0.272 -4.028 1.00 93.25 179 VAL A C 1
ATOM 1398 O O . VAL A 1 179 ? -3.084 0.138 -4.911 1.00 93.25 179 VAL A O 1
ATOM 1401 N N . VAL A 1 180 ? -5.095 0.180 -3.908 1.00 88.50 180 VAL A N 1
ATOM 1402 C CA . VAL A 1 180 ? -5.700 1.129 -4.863 1.00 88.50 180 VAL A CA 1
ATOM 1403 C C . VAL A 1 180 ? -4.892 2.428 -4.976 1.00 88.50 180 VAL A C 1
ATOM 1405 O O . VAL A 1 180 ? -4.716 2.966 -6.069 1.00 88.50 180 VAL A O 1
ATOM 1408 N N . ASN A 1 181 ? -4.309 2.860 -3.854 1.00 83.38 181 ASN A N 1
ATOM 1409 C CA . ASN A 1 181 ? -3.488 4.063 -3.741 1.00 83.38 181 ASN A CA 1
ATOM 1410 C C . ASN A 1 181 ? -1.983 3.757 -3.651 1.00 83.38 181 ASN A C 1
ATOM 1412 O O . ASN A 1 181 ? -1.198 4.639 -3.303 1.00 83.38 181 ASN A O 1
ATOM 1416 N N . ALA A 1 182 ? -1.549 2.529 -3.961 1.00 83.69 182 ALA A N 1
ATOM 1417 C CA . ALA A 1 182 ? -0.136 2.165 -3.895 1.00 83.69 182 ALA A CA 1
ATOM 1418 C C . ALA A 1 182 ? 0.715 3.124 -4.750 1.00 83.69 182 ALA A C 1
ATOM 1420 O O . ALA A 1 182 ? 0.457 3.316 -5.941 1.00 83.69 182 ALA A O 1
ATOM 1421 N N . GLY A 1 183 ? 1.704 3.759 -4.110 1.00 68.69 183 GLY A N 1
ATOM 1422 C CA . GLY A 1 183 ? 2.602 4.763 -4.699 1.00 68.69 183 GLY A CA 1
ATOM 1423 C C . GLY A 1 183 ? 1.934 6.041 -5.211 1.00 68.69 183 GLY A C 1
ATOM 1424 O O . GLY A 1 183 ? 2.580 6.826 -5.900 1.00 68.69 183 GLY A O 1
ATOM 1425 N N . ARG A 1 184 ? 0.665 6.291 -4.869 1.00 67.31 184 ARG A N 1
ATOM 1426 C CA . ARG A 1 184 ? -0.011 7.563 -5.132 1.00 67.31 184 ARG A CA 1
ATOM 1427 C C . ARG A 1 184 ? -0.195 8.315 -3.817 1.00 67.31 184 ARG A C 1
ATOM 1429 O O . ARG A 1 184 ? -1.097 8.019 -3.049 1.00 67.31 184 ARG A O 1
ATOM 1436 N N . ARG A 1 185 ? 0.615 9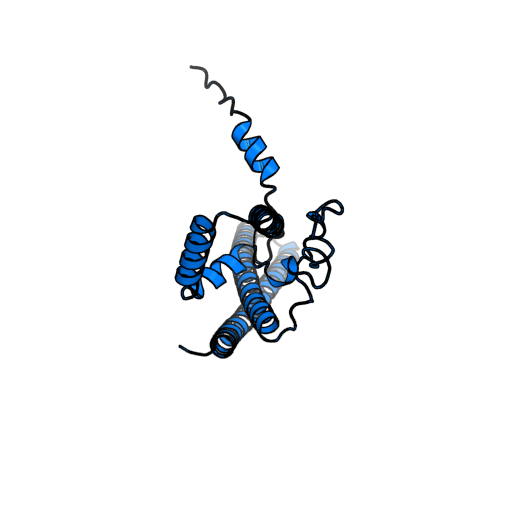.356 -3.602 1.00 49.12 185 ARG A N 1
ATOM 1437 C CA . ARG A 1 185 ? 0.418 10.376 -2.549 1.00 49.12 185 ARG A CA 1
ATOM 1438 C C . ARG A 1 185 ? -0.655 11.414 -2.906 1.00 49.12 185 ARG A C 1
ATOM 1440 O O . ARG A 1 185 ? -0.628 12.527 -2.398 1.00 49.12 185 ARG A O 1
ATOM 1447 N N . ARG A 1 186 ? -1.590 11.111 -3.810 1.00 50.84 186 ARG A N 1
ATOM 1448 C CA . ARG A 1 186 ? -2.717 12.026 -4.034 1.00 50.84 186 ARG A CA 1
ATOM 1449 C C . ARG A 1 186 ? -3.774 11.707 -2.990 1.00 50.84 186 ARG A C 1
ATOM 1451 O O . ARG A 1 186 ? -4.660 10.899 -3.246 1.00 50.84 186 ARG A O 1
ATOM 1458 N N . SER A 1 187 ? -3.658 12.316 -1.811 1.00 54.66 187 SER A N 1
ATOM 1459 C CA . SER A 1 187 ? -4.834 12.493 -0.970 1.00 54.66 187 SER A CA 1
ATOM 1460 C C . SER A 1 187 ? -5.747 13.443 -1.733 1.00 54.66 187 SER A C 1
ATOM 1462 O O . SER A 1 187 ? -5.443 14.626 -1.870 1.00 54.66 187 SER A O 1
ATOM 1464 N N . ILE A 1 188 ? -6.821 12.916 -2.312 1.00 58.03 188 ILE A N 1
ATOM 1465 C CA . ILE A 1 188 ? -7.930 13.777 -2.703 1.00 58.03 188 ILE A CA 1
ATOM 1466 C C . ILE A 1 188 ? -8.422 14.386 -1.394 1.00 58.03 188 ILE A C 1
ATOM 1468 O O . ILE A 1 188 ? -8.840 13.657 -0.491 1.00 58.03 188 ILE A O 1
ATOM 1472 N N . ASP A 1 189 ? -8.270 15.699 -1.270 1.00 65.12 189 ASP A N 1
ATOM 1473 C CA . ASP A 1 189 ? -8.886 16.444 -0.188 1.00 65.12 189 ASP A CA 1
ATOM 1474 C C . ASP A 1 189 ? -10.394 16.390 -0.422 1.00 65.12 189 ASP A C 1
ATOM 1476 O O . ASP A 1 189 ? -10.929 17.008 -1.343 1.00 65.12 189 ASP A O 1
ATOM 1480 N N . ALA A 1 190 ? -11.054 15.537 0.355 1.00 66.06 190 ALA A N 1
ATOM 1481 C CA . ALA A 1 190 ? -12.476 15.296 0.215 1.00 66.06 190 ALA A CA 1
ATOM 1482 C C . ALA A 1 190 ? -13.294 16.546 0.537 1.00 66.06 190 ALA A C 1
ATOM 1484 O O . ALA A 1 190 ? -14.338 16.729 -0.074 1.00 66.06 190 ALA A O 1
ATOM 1485 N N . VAL A 1 191 ? -12.810 17.403 1.444 1.00 69.00 191 VAL A N 1
ATOM 1486 C CA . VAL A 1 191 ? -13.491 18.654 1.793 1.00 69.00 191 VAL A CA 1
ATOM 1487 C C . VAL A 1 191 ? -13.475 19.570 0.582 1.00 69.00 191 VAL A C 1
ATOM 1489 O O . VAL A 1 191 ? -14.536 19.943 0.101 1.00 69.00 191 VAL A O 1
ATOM 1492 N N . ARG A 1 192 ? -12.302 19.789 -0.021 1.00 72.06 192 ARG A N 1
ATOM 1493 C CA . ARG A 1 192 ? -12.198 20.569 -1.265 1.00 72.06 192 ARG A CA 1
ATOM 1494 C C . ARG A 1 192 ? -12.999 19.982 -2.425 1.00 72.06 192 ARG A C 1
ATOM 1496 O O . ARG A 1 192 ? -13.512 20.730 -3.249 1.00 72.06 192 ARG A O 1
ATOM 1503 N N . LEU A 1 193 ? -13.078 18.653 -2.534 1.00 73.19 193 LEU A N 1
ATOM 1504 C CA . LEU A 1 193 ? -13.870 18.006 -3.582 1.00 73.19 193 LEU A CA 1
ATOM 1505 C C . LEU A 1 193 ? -15.372 18.234 -3.377 1.00 73.19 193 LEU A C 1
ATOM 1507 O O . LEU A 1 193 ? -16.075 18.481 -4.352 1.00 73.19 193 LEU A O 1
ATOM 1511 N N . ILE A 1 194 ? -15.847 18.132 -2.133 1.00 78.38 194 ILE A N 1
ATOM 1512 C CA . ILE A 1 194 ? -17.245 18.387 -1.773 1.00 78.38 194 ILE A CA 1
ATOM 1513 C C . ILE A 1 194 ? -17.565 19.867 -1.979 1.00 78.38 194 ILE A C 1
ATOM 1515 O O . ILE A 1 194 ? -18.517 20.162 -2.686 1.00 78.38 194 ILE A O 1
ATOM 1519 N N . GLU A 1 195 ? -16.723 20.778 -1.486 1.00 82.69 195 GLU A N 1
ATOM 1520 C CA . GLU A 1 195 ? -16.864 22.224 -1.705 1.00 82.69 195 GLU A CA 1
ATOM 1521 C C . GLU A 1 195 ? -16.948 22.565 -3.195 1.00 82.69 195 GLU A C 1
ATOM 1523 O O . GLU A 1 195 ? -17.837 23.303 -3.603 1.00 82.69 195 GLU A O 1
ATOM 1528 N N . TRP A 1 196 ? -16.069 21.991 -4.027 1.00 82.62 196 TRP A N 1
ATOM 1529 C CA . TRP A 1 196 ? -16.118 22.164 -5.481 1.00 82.62 196 TRP A CA 1
ATOM 1530 C C . TRP A 1 196 ? -17.413 21.612 -6.096 1.00 82.62 196 TRP A C 1
ATOM 1532 O O . TRP A 1 196 ? -17.996 22.247 -6.972 1.00 82.62 196 TRP A O 1
ATOM 1542 N N . ALA A 1 197 ? -17.869 20.435 -5.654 1.00 81.00 197 ALA A N 1
ATOM 1543 C CA . ALA A 1 197 ? -19.083 19.805 -6.172 1.00 81.00 197 ALA A CA 1
ATOM 1544 C C . ALA A 1 197 ? -20.356 20.571 -5.770 1.00 81.00 197 ALA A C 1
ATOM 1546 O O . ALA A 1 197 ? -21.305 20.646 -6.549 1.00 81.00 197 ALA A O 1
ATOM 1547 N N . GLU A 1 198 ? -20.364 21.150 -4.571 1.00 86.31 198 GLU A N 1
ATOM 1548 C CA . GLU A 1 198 ? -21.460 21.954 -4.028 1.00 86.31 198 GLU A CA 1
ATOM 1549 C C . GLU A 1 198 ? -21.437 23.402 -4.537 1.00 86.31 198 GLU A C 1
ATOM 1551 O O . GLU A 1 198 ? -22.452 24.091 -4.446 1.00 86.31 198 GLU A O 1
ATOM 1556 N N . GLN A 1 199 ? -20.329 23.858 -5.137 1.00 83.38 199 GLN A N 1
ATOM 1557 C CA . GLN A 1 199 ? -20.144 25.247 -5.570 1.00 83.38 199 GLN A CA 1
ATOM 1558 C C . GLN A 1 199 ? -21.084 25.712 -6.696 1.00 83.38 199 GLN A C 1
ATOM 1560 O O . GLN A 1 199 ? -21.071 26.894 -7.018 1.00 83.38 199 GLN A O 1
ATOM 1565 N N . GLY A 1 200 ? -21.913 24.828 -7.265 1.00 64.38 200 GLY A N 1
ATOM 1566 C CA . GLY A 1 200 ? -22.893 25.162 -8.301 1.00 64.38 200 GLY A CA 1
ATOM 1567 C C . GLY A 1 200 ? -22.229 25.606 -9.608 1.00 64.38 200 GLY A C 1
ATOM 1568 O O . GLY A 1 200 ? -21.773 26.734 -9.749 1.00 64.38 200 GLY A O 1
ATOM 1569 N N . GLY A 1 201 ? -22.177 24.725 -10.609 1.00 68.50 201 GLY A N 1
ATOM 1570 C CA . GLY A 1 201 ? -21.609 25.087 -11.907 1.00 68.50 201 GLY A CA 1
ATOM 1571 C C . GLY A 1 201 ? -22.490 26.092 -12.654 1.00 68.50 201 GLY A C 1
ATOM 1572 O O . GLY A 1 201 ? -23.551 25.719 -13.154 1.00 68.50 201 GLY A O 1
ATOM 1573 N N . GLU A 1 202 ? -22.034 27.337 -12.811 1.00 66.06 202 GLU A N 1
ATOM 1574 C CA . GLU A 1 202 ? -22.514 28.191 -13.899 1.00 66.06 202 GLU A CA 1
ATOM 1575 C C . GLU A 1 202 ? -22.052 27.567 -15.221 1.00 66.06 202 GLU A C 1
ATOM 1577 O O . GLU A 1 202 ? -20.906 27.712 -15.649 1.00 66.06 202 GLU A O 1
ATOM 1582 N N . LEU A 1 203 ? -22.937 26.801 -15.861 1.00 62.97 203 LEU A N 1
ATOM 1583 C CA . LEU A 1 203 ? -22.705 26.339 -17.224 1.00 62.97 203 LEU A CA 1
ATOM 1584 C C . LEU A 1 203 ? -22.565 27.579 -18.123 1.00 62.97 203 LEU A C 1
ATOM 1586 O O . LEU A 1 203 ? -23.457 28.435 -18.097 1.00 62.97 203 LEU A O 1
ATOM 1590 N N . PRO A 1 204 ? -21.494 27.701 -18.931 1.00 62.91 204 PRO A N 1
ATOM 1591 C CA . PRO A 1 204 ? -21.378 28.812 -19.860 1.00 62.91 204 PRO A CA 1
ATOM 1592 C C . PRO A 1 204 ? -22.595 28.795 -20.786 1.00 62.91 204 PRO A C 1
ATOM 1594 O O . PRO A 1 204 ? -22.877 27.791 -21.443 1.00 62.91 204 PRO A O 1
ATOM 1597 N N . ARG A 1 205 ? -23.349 29.901 -20.805 1.00 66.31 205 ARG A N 1
ATOM 1598 C CA . ARG A 1 205 ? -24.482 30.072 -21.717 1.00 66.31 205 ARG A CA 1
ATOM 1599 C C . ARG A 1 205 ? -23.942 30.015 -23.141 1.00 66.31 205 ARG A C 1
ATOM 1601 O O . ARG A 1 205 ? -23.327 30.967 -23.610 1.00 66.31 205 ARG A O 1
ATOM 1608 N N . ILE A 1 206 ? -24.165 28.894 -23.818 1.00 66.62 206 ILE A N 1
ATOM 1609 C CA . ILE A 1 206 ? -23.905 28.776 -25.249 1.00 66.62 206 ILE A CA 1
ATOM 1610 C C . ILE A 1 206 ? -24.952 29.659 -25.938 1.00 66.62 206 ILE A C 1
ATOM 1612 O O . ILE A 1 206 ? -26.129 29.304 -25.998 1.00 66.62 206 ILE A O 1
ATOM 1616 N N . GLY A 1 207 ? -24.536 30.858 -26.352 1.00 70.94 207 GLY A N 1
ATOM 1617 C CA . GLY A 1 207 ? -25.369 31.784 -27.117 1.00 70.94 207 GLY A CA 1
ATOM 1618 C C . GLY A 1 207 ? -25.782 31.157 -28.450 1.00 70.94 207 GLY A C 1
ATOM 1619 O O . GLY A 1 207 ? -24.961 30.512 -29.102 1.00 70.94 207 GLY A O 1
ATOM 1620 N N . ARG A 1 208 ? -27.062 31.312 -28.804 1.00 56.44 208 ARG A N 1
ATOM 1621 C CA . ARG A 1 208 ? -27.596 31.024 -30.142 1.00 56.44 208 ARG A CA 1
ATOM 1622 C C . ARG A 1 208 ? -27.274 32.156 -31.101 1.00 56.44 208 ARG A C 1
ATOM 1624 O O . ARG A 1 208 ? -27.312 33.316 -30.635 1.00 56.44 208 ARG A O 1
#

Radius of gyration: 25.43 Å; chains: 1; bounding box: 57×54×74 Å